Protein 2AHN (pdb70)

Sequence (222 aa):
ATISFKNNCPYMVWPGTLTSDQKPQLSTTGFELASQASFQLDTPVPWNGRFWARTGCSTDASGKFVCATADCASGQVMCNGNGAIPPATLAEFNIPAGGGQDFYDVSLVVDGFNLPMSVTPQGGTGDCKTASCPANVNAVCPSELQKKGSDGSVVACLSACVKFGTPQYCCTPPQNTPETCPPTNYSEIFHNACPDAYSYAYDDKRGTFTCNGGPNYAITFCP

Nearest PDB structures (foldseek):
  2ahn-assembly1_A  TM=1.005E+00  e=1.844E-48  Prunus avium
  3zs3-assembly1_A  TM=9.802E-01  e=5.115E-39  Malus domestica
  1du5-assembly1_B  TM=8.989E-01  e=3.863E-21  Zea mays
  2i0w-assembly1_A  TM=8.913E-01  e=4.326E-21  Solanum lycopersicum
  3g7m-assembly1_A  TM=7.703E-01  e=3.868E-12  Triticum aestivum

B-factor: mean 13.19, std 7.72, range [4.33, 51.91]

CATH classification: 2.60.110.10

InterPro domains:
  IPR001938 Thaumatin family [PF00314] (30-245)
  IPR001938 Thaumatin family [PIRSF002703] (5-245)
  IPR001938 Thaumatin family [PR00347] (25-37)
  IPR001938 Thaumatin family [PR00347] (73-84)
  IPR001938 Thaumatin family [PR00347] (125-141)
  IPR001938 Thaumatin family [PR00347] (235-244)
  IPR001938 Thaumatin family [PS51367] (23-245)
  IPR001938 Thaumatin family [PTHR31048] (15-245)
  IPR001938 Thaumatin family [SM00205] (26-245)
  IPR017949 Thaumatin, conserved site [PS00316] (86-102)
  IPR037176 Osmotin/thaumatin-like superfamily [G3DSA:2.60.110.10] (24-245)
  IPR037176 Osmotin/thaumatin-like superfamily [SSF49870] (24-245)

Structure (mmCIF, N/CA/C/O backbone):
data_2AHN
#
_entry.id   2AHN
#
_cell.length_a   44.288
_cell.length_b   41.150
_cell.length_c   58.946
_cell.angle_alpha   90.00
_cell.angle_beta   107.08
_cell.angle_gamma   90.00
#
_symmetry.space_group_name_H-M   'P 1 21 1'
#
loop_
_entity.id
_entity.type
_entity.pdbx_description
1 polymer 'Thaumatin-like protein'
2 water water
#
loop_
_atom_site.group_PDB
_atom_site.id
_atom_site.type_symbol
_atom_site.label_atom_id
_atom_site.label_alt_id
_atom_site.label_comp_id
_atom_site.label_asym_id
_atom_site.label_entity_id
_atom_site.label_seq_id
_atom_site.pdbx_PDB_ins_code
_atom_site.Cartn_x
_atom_site.Cartn_y
_atom_site.Cartn_z
_atom_site.occupancy
_atom_site.B_iso_or_equiv
_atom_site.auth_seq_id
_atom_site.auth_comp_id
_atom_site.auth_asym_id
_atom_site.auth_atom_id
_atom_site.pdbx_PDB_model_num
ATOM 1 N N . ALA A 1 1 ? -8.243 3.984 17.003 1.00 11.07 1 ALA A N 1
ATOM 2 C CA . ALA A 1 1 ? -7.908 2.740 16.423 1.00 8.68 1 ALA A CA 1
ATOM 3 C C . ALA A 1 1 ? -7.664 1.728 17.544 1.00 8.67 1 ALA A C 1
ATOM 4 O O . ALA A 1 1 ? -7.025 1.959 18.566 1.00 10.47 1 ALA A O 1
ATOM 6 N N . THR A 1 2 ? -8.135 0.535 17.255 1.00 8.48 2 THR A N 1
ATOM 7 C CA . THR A 1 2 ? -7.726 -0.650 17.988 1.00 8.58 2 THR A CA 1
ATOM 8 C C . THR A 1 2 ? -6.430 -1.154 17.338 1.00 9.11 2 THR A C 1
ATOM 9 O O . THR A 1 2 ? -6.391 -1.408 16.125 1.00 10.36 2 THR A O 1
ATOM 13 N N . ILE A 1 3 ? -5.401 -1.287 18.178 1.00 9.51 3 ILE A N 1
ATOM 14 C CA . ILE A 1 3 ? -4.098 -1.786 17.742 1.00 9.60 3 ILE A CA 1
ATOM 15 C C . ILE A 1 3 ? -3.963 -3.191 18.293 1.00 8.47 3 ILE A C 1
ATOM 16 O O . ILE A 1 3 ? -3.945 -3.386 19.503 1.00 11.72 3 ILE A O 1
ATOM 21 N N . SER A 1 4 ? -3.870 -4.153 17.374 1.00 8.98 4 SER A N 1
ATOM 22 C CA . SER A 1 4 ? -3.711 -5.565 17.724 1.00 10.39 4 SER A CA 1
ATOM 23 C C . SER A 1 4 ? -2.271 -5.976 17.516 1.00 11.30 4 SER A C 1
ATOM 24 O O . SER A 1 4 ? -1.776 -5.974 16.396 1.00 20.42 4 SER A O 1
ATOM 27 N N . PHE A 1 5 ? -1.541 -6.378 18.546 1.00 8.09 5 PHE A N 1
ATOM 28 C CA . PHE A 1 5 ? -0.196 -6.859 18.463 1.00 8.16 5 PHE A CA 1
ATOM 29 C C . PHE A 1 5 ? -0.134 -8.374 18.376 1.00 8.30 5 PHE A C 1
ATOM 30 O O . PHE A 1 5 ? -0.808 -9.028 19.147 1.00 10.81 5 PHE A O 1
ATOM 38 N N . LYS A 1 6 ? 0.696 -8.887 17.459 1.00 7.10 6 LYS A N 1
ATOM 39 C CA . LYS A 1 6 ? 0.945 -10.326 17.335 1.00 7.69 6 LYS A CA 1
ATOM 40 C C . LYS A 1 6 ? 2.438 -10.549 17.271 1.00 6.47 6 LYS A C 1
ATOM 41 O O . LYS A 1 6 ? 3.128 -9.978 16.440 1.00 7.00 6 LYS A O 1
ATOM 47 N N . ASN A 1 7 ? 2.947 -11.368 18.191 1.00 7.91 7 ASN A N 1
ATOM 48 C CA . ASN A 1 7 ? 4.378 -11.688 18.161 1.00 8.22 7 ASN A CA 1
ATOM 49 C C . ASN A 1 7 ? 4.560 -12.978 17.383 1.00 7.47 7 ASN A C 1
ATOM 50 O O . ASN A 1 7 ? 4.240 -14.073 17.887 1.00 9.27 7 ASN A O 1
ATOM 55 N N . ASN A 1 8 ? 5.034 -12.893 16.160 1.00 7.81 8 ASN A N 1
ATOM 56 C CA . ASN A 1 8 ? 5.323 -14.082 15.351 1.00 7.97 8 ASN A CA 1
ATOM 57 C C . ASN A 1 8 ? 6.773 -14.512 15.477 1.00 8.17 8 ASN A C 1
ATOM 58 O O . ASN A 1 8 ? 7.186 -15.4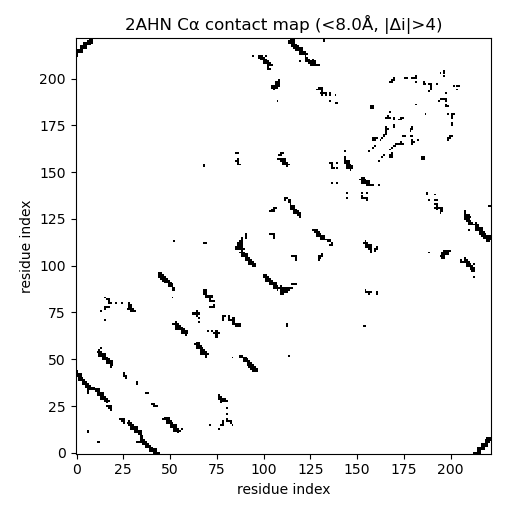69 14.826 1.00 10.33 8 ASN A O 1
ATOM 63 N N . CYS A 1 9 ? 7.574 -13.829 16.300 1.00 7.89 9 CYS A N 1
ATOM 64 C CA . CYS A 1 9 ? 8.951 -14.216 16.527 1.00 7.13 9 CYS A CA 1
ATOM 65 C C . CYS A 1 9 ? 9.019 -15.489 17.400 1.00 7.13 9 CYS A C 1
ATOM 66 O O . CYS A 1 9 ? 8.061 -15.725 18.155 1.00 8.88 9 CYS A O 1
ATOM 69 N N . PRO A 1 10 ? 10.078 -16.252 17.318 1.00 7.94 10 PRO A N 1
ATOM 70 C CA . PRO A 1 10 ? 10.218 -17.430 18.202 1.00 8.39 10 PRO A CA 1
ATOM 71 C C . PRO A 1 10 ? 10.682 -17.067 19.600 1.00 7.97 10 PRO A C 1
ATOM 72 O O . PRO A 1 10 ? 10.799 -17.961 20.446 1.00 9.78 10 PRO A O 1
ATOM 76 N N . TYR A 1 11 ? 10.942 -15.794 19.851 1.00 7.87 11 TYR A N 1
ATOM 77 C CA . TYR A 1 11 ? 11.368 -15.273 21.143 1.00 7.68 11 TYR A CA 1
ATOM 78 C C . TYR A 1 11 ? 10.322 -14.280 21.615 1.00 8.27 11 TYR A C 1
ATOM 79 O O . TYR A 1 11 ? 9.636 -13.607 20.835 1.00 7.75 11 TYR A O 1
ATOM 88 N N . MET A 1 12 ? 10.220 -14.172 22.936 1.00 7.44 12 MET A N 1
ATOM 89 C CA . MET A 1 12 ? 9.433 -13.161 23.617 1.00 7.40 12 MET A CA 1
ATOM 90 C C . MET A 1 12 ? 9.943 -11.768 23.231 1.00 6.63 12 MET A C 1
ATOM 91 O O . MET A 1 12 ? 11.153 -11.575 23.048 1.00 7.33 12 MET A O 1
ATOM 96 N N . VAL A 1 13 ? 9.026 -10.834 23.097 1.00 6.36 13 VAL A N 1
ATOM 97 C CA . VAL A 1 13 ? 9.408 -9.416 22.953 1.00 6.90 13 VAL A CA 1
ATOM 98 C C . VAL A 1 13 ? 8.636 -8.622 23.998 1.00 6.31 13 VAL A C 1
ATOM 99 O O . VAL A 1 13 ? 7.622 -9.097 24.550 1.00 7.59 13 VAL A O 1
ATOM 103 N N . TRP A 1 14 ? 9.062 -7.397 24.241 1.00 6.52 14 TRP A N 1
ATOM 104 C CA . TRP A 1 14 ? 8.408 -6.510 25.209 1.00 6.43 14 TRP A CA 1
ATOM 105 C C . TRP A 1 14 ? 8.073 -5.218 24.500 1.00 5.99 14 TRP A C 1
ATOM 106 O O . TRP A 1 14 ? 8.947 -4.291 24.442 1.00 6.26 14 TRP A O 1
ATOM 117 N N . PRO A 1 15 ? 6.892 -5.089 23.926 1.00 6.04 15 PRO A N 1
ATOM 118 C CA . PRO A 1 15 ? 6.538 -3.815 23.269 1.00 5.94 15 PRO A CA 1
ATOM 119 C C . PRO A 1 15 ? 6.606 -2.623 24.232 1.00 5.51 15 PRO A C 1
ATOM 120 O O . PRO A 1 15 ? 6.334 -2.756 25.444 1.00 6.86 15 PRO A O 1
ATOM 124 N N . GLY A 1 16 ? 6.936 -1.495 23.628 1.00 6.20 16 GLY A N 1
ATOM 125 C CA . GLY A 1 16 ? 6.839 -0.183 24.238 1.00 6.18 16 GLY A CA 1
ATOM 126 C C . GLY A 1 16 ? 5.876 0.665 23.456 1.00 5.89 16 GLY A C 1
ATOM 127 O O . GLY A 1 16 ? 5.688 0.454 22.269 1.00 7.41 16 GLY A O 1
ATOM 128 N N . THR A 1 17 ? 5.254 1.627 24.136 1.00 6.56 17 THR A N 1
ATOM 129 C CA . THR A 1 17 ? 4.375 2.562 23.458 1.00 6.72 17 THR A CA 1
ATOM 130 C C . THR A 1 17 ? 4.674 3.979 23.940 1.00 6.17 17 THR A C 1
ATOM 131 O O . THR A 1 17 ? 5.127 4.164 25.067 1.00 7.46 17 THR A O 1
ATOM 135 N N . LEU A 1 18 ? 4.379 4.930 23.080 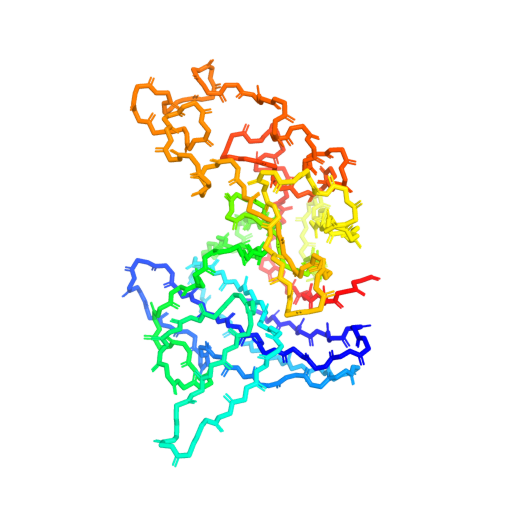1.00 6.88 18 LEU A N 1
ATOM 136 C CA . LEU A 1 18 ? 4.636 6.337 23.340 1.00 7.49 18 LEU A CA 1
ATOM 137 C C . LEU A 1 18 ? 3.678 7.235 22.599 1.00 6.83 18 LEU A C 1
ATOM 138 O O . LEU A 1 18 ? 3.492 7.104 21.395 1.00 8.35 18 LEU A O 1
ATOM 143 N N . THR A 1 19 ? 3.064 8.164 23.314 1.00 7.52 19 THR A N 1
ATOM 144 C CA . THR A 1 19 ? 2.353 9.263 22.738 1.00 7.59 19 THR A CA 1
ATOM 145 C C . THR A 1 19 ? 3.354 10.399 22.600 1.00 8.49 19 THR A C 1
ATOM 146 O O . THR A 1 19 ? 4.045 10.754 23.558 1.00 9.58 19 THR A O 1
ATOM 150 N N . SER A 1 20 ? 3.400 11.031 21.453 1.00 9.26 20 SER A N 1
ATOM 151 C CA . SER A 1 20 ? 4.318 12.125 21.193 1.00 11.28 20 SER A CA 1
ATOM 152 C C . SER A 1 20 ? 3.971 13.402 21.937 1.00 9.83 20 SER A C 1
ATOM 153 O O . SER A 1 20 ? 2.811 13.671 22.233 1.00 9.84 20 SER A O 1
ATOM 156 N N . ASP A 1 21 ? 5.004 14.184 22.222 1.00 10.90 21 ASP A N 1
ATOM 157 C CA . ASP A 1 21 ? 4.895 15.563 22.675 1.00 12.71 21 ASP A CA 1
ATOM 158 C C . ASP A 1 21 ? 4.153 15.720 23.983 1.00 13.22 21 ASP A C 1
ATOM 159 O O . ASP A 1 21 ? 3.483 16.746 24.169 1.00 17.12 21 ASP A O 1
ATOM 164 N N . GLN A 1 22 ? 4.275 14.684 24.823 1.00 12.43 22 GLN A N 1
ATOM 165 C CA . GLN A 1 22 ? 3.738 14.679 26.195 1.00 14.30 22 GLN A CA 1
ATOM 166 C C . GLN A 1 22 ? 2.231 14.941 26.203 1.00 13.92 22 GLN A C 1
ATOM 167 O O . GLN A 1 22 ? 1.668 15.404 27.187 1.00 14.97 22 GLN A O 1
ATOM 173 N N . LYS A 1 23 ? 1.516 14.573 25.128 1.00 11.73 23 LYS A N 1
ATOM 174 C CA . LYS A 1 23 ? 0.058 14.366 25.179 1.00 10.87 23 LYS A CA 1
ATOM 175 C C . LYS A 1 23 ? -0.203 13.065 25.932 1.00 10.74 23 LYS A C 1
ATOM 176 O O . LYS A 1 23 ? 0.725 12.330 26.251 1.00 10.20 23 LYS A O 1
ATOM 182 N N . PRO A 1 24 ? -1.427 12.817 26.322 1.00 11.11 24 PRO A N 1
ATOM 183 C CA . PRO A 1 24 ? -1.663 11.688 27.217 1.00 12.36 24 PRO A CA 1
ATOM 184 C C . PRO A 1 24 ? -1.239 10.360 26.591 1.00 10.36 24 PRO A C 1
ATOM 185 O O . PRO A 1 24 ? -1.497 10.014 25.445 1.00 11.05 24 PRO A O 1
ATOM 189 N N . GLN A 1 25 ? -0.577 9.550 27.387 1.00 11.07 25 GLN A N 1
ATOM 190 C CA . GLN A 1 25 ? -0.113 8.213 27.042 1.00 9.36 25 GLN A CA 1
ATOM 191 C C . GLN A 1 25 ? -1.307 7.262 26.895 1.00 10.91 25 GLN A C 1
ATOM 192 O O . GLN A 1 25 ? -2.400 7.524 27.378 1.00 11.78 25 GLN A O 1
ATOM 198 N N . LEU A 1 26 ? -1.025 6.167 26.219 1.00 10.36 26 LEU A N 1
ATOM 199 C CA . LEU A 1 26 ? -1.954 5.057 26.087 1.00 10.59 26 LEU A CA 1
ATOM 200 C C . LEU A 1 26 ? -2.143 4.372 27.419 1.00 11.31 26 LEU A C 1
ATOM 201 O O . LEU A 1 26 ? -1.414 4.628 28.370 1.00 12.03 26 LEU A O 1
ATOM 206 N N . SER A 1 27 ? -3.130 3.487 27.467 1.00 11.19 27 SER A N 1
ATOM 207 C CA . SER A 1 27 ? -3.419 2.704 28.647 1.00 11.43 27 SER A CA 1
ATOM 208 C C . SER A 1 27 ? -2.254 1.867 29.143 1.00 11.59 27 SER A C 1
ATOM 209 O O . SER A 1 27 ? -2.166 1.568 30.325 1.00 13.58 27 SER A O 1
ATOM 212 N N . THR A 1 28 ? -1.353 1.515 28.254 1.00 11.17 28 THR A N 1
ATOM 213 C CA . THR A 1 28 ? -0.073 0.937 28.666 1.00 10.24 28 THR A CA 1
ATOM 214 C C . THR A 1 28 ? 1.024 1.557 27.871 1.00 8.38 28 THR A C 1
ATOM 215 O O . THR A 1 28 ? 0.832 1.819 26.691 1.00 8.98 28 THR A O 1
ATOM 219 N N . THR A 1 29 ? 2.172 1.779 28.481 1.00 8.43 29 THR A N 1
ATOM 220 C CA . THR A 1 29 ? 3.434 2.184 27.866 1.00 8.15 29 THR A CA 1
ATOM 221 C C . THR A 1 29 ? 4.430 1.050 27.715 1.00 7.85 29 THR A C 1
ATOM 222 O O . THR A 1 29 ? 5.556 1.264 27.280 1.00 7.88 29 THR A O 1
ATOM 226 N N . GLY A 1 30 ? 4.052 -0.187 28.052 1.00 7.48 30 GLY A N 1
ATOM 227 C CA . GLY A 1 30 ? 4.939 -1.291 27.788 1.00 7.47 30 GLY A CA 1
ATOM 228 C C . GLY A 1 30 ? 4.418 -2.570 28.437 1.00 7.30 30 GLY A C 1
ATOM 229 O O . GLY A 1 30 ? 3.845 -2.490 29.517 1.00 9.41 30 GLY A O 1
ATOM 230 N N . PHE A 1 31 ? 4.683 -3.710 27.825 1.00 7.17 31 PHE A N 1
ATOM 231 C CA . PHE A 1 31 ? 4.139 -4.993 28.291 1.00 7.39 31 PHE A CA 1
ATOM 232 C C . PHE A 1 31 ? 4.993 -6.117 27.688 1.00 7.49 31 PHE A C 1
ATOM 233 O O . PHE A 1 31 ? 5.827 -5.936 26.803 1.00 9.04 31 PHE A O 1
ATOM 241 N N . GLU A 1 32 ? 4.790 -7.313 28.250 1.00 8.07 32 GLU A N 1
ATOM 242 C CA . GLU A 1 32 ? 5.378 -8.551 27.801 1.00 8.62 32 GLU A CA 1
ATOM 243 C C . GLU A 1 32 ? 4.501 -9.203 26.737 1.00 8.01 32 GLU A C 1
ATOM 244 O O . GLU A 1 32 ? 3.274 -9.235 26.905 1.00 10.00 32 GLU A O 1
ATOM 250 N N . LEU A 1 33 ? 5.099 -9.770 25.697 1.00 7.64 33 LEU A N 1
ATOM 251 C CA . LEU A 1 33 ? 4.376 -10.462 24.661 1.00 7.49 33 LEU A CA 1
ATOM 252 C C . LEU A 1 33 ? 5.138 -11.713 24.247 1.00 7.13 33 LEU A C 1
ATOM 253 O O . LEU A 1 33 ? 6.122 -11.673 23.485 1.00 7.56 33 LEU A O 1
ATOM 258 N N . ALA A 1 34 ? 4.697 -12.877 24.747 1.00 8.47 34 ALA A N 1
ATOM 259 C CA . ALA A 1 34 ? 5.297 -14.159 24.427 1.00 8.31 34 ALA A CA 1
ATOM 260 C C . ALA A 1 34 ? 5.224 -14.465 22.938 1.00 8.06 34 ALA A C 1
ATOM 261 O O . ALA A 1 34 ? 4.377 -13.946 22.199 1.00 7.72 34 ALA A O 1
ATOM 263 N N . SER A 1 35 ? 6.123 -15.340 22.495 1.00 7.77 35 SER A N 1
ATOM 264 C CA . SER A 1 35 ? 6.049 -15.879 21.155 1.00 8.29 35 SER A CA 1
ATOM 265 C C . SER A 1 35 ? 4.633 -16.448 20.908 1.00 8.82 35 SER A C 1
ATOM 266 O O . SER A 1 35 ? 4.134 -17.244 21.713 1.00 10.66 35 SER A O 1
ATOM 269 N N . GLN A 1 36 ? 4.023 -16.026 19.825 1.00 7.76 36 GLN A N 1
ATOM 270 C CA . GLN A 1 36 ? 2.731 -16.392 19.280 1.00 9.16 36 GLN A CA 1
ATOM 271 C C . GLN A 1 36 ? 1.567 -15.804 20.055 1.00 9.61 36 GLN A C 1
ATOM 272 O O . GLN A 1 36 ? 0.393 -16.066 19.809 1.00 12.74 36 GLN A O 1
ATOM 278 N N . ALA A 1 37 ? 1.837 -14.933 21.032 1.00 8.98 37 ALA A N 1
ATOM 279 C CA . ALA A 1 37 ? 0.796 -14.246 21.809 1.00 8.85 37 ALA A CA 1
ATOM 280 C C . ALA A 1 37 ? 0.329 -12.976 21.105 1.00 8.00 37 ALA A C 1
ATOM 281 O O . ALA A 1 37 ? 1.029 -12.401 20.246 1.00 9.17 37 ALA A O 1
ATOM 283 N N . SER A 1 38 ? -0.876 -12.540 21.475 1.00 9.97 38 SER A N 1
ATOM 284 C CA . SER A 1 38 ? -1.466 -11.330 20.977 1.00 9.81 38 SER A CA 1
ATOM 285 C C . SER A 1 38 ? -1.937 -10.461 22.145 1.00 9.65 38 SER A C 1
ATOM 286 O O . SER A 1 38 ? -2.142 -10.909 23.282 1.00 13.07 38 SER A O 1
ATOM 291 N N . PHE A 1 39 ? -2.100 -9.175 21.874 1.00 9.38 39 PHE A N 1
ATOM 292 C CA . PHE A 1 39 ? -2.586 -8.182 22.840 1.00 9.37 39 PHE A CA 1
ATOM 293 C C . PHE A 1 39 ? -3.234 -7.049 22.064 1.00 9.29 39 PHE A C 1
ATOM 294 O O . PHE A 1 39 ? -2.743 -6.728 20.949 1.00 11.84 39 PHE A O 1
ATOM 302 N N . GLN A 1 40 ? -4.264 -6.428 22.616 1.00 10.26 40 GLN A N 1
ATOM 303 C CA . GLN A 1 40 ? -4.935 -5.318 21.954 1.00 10.54 40 GLN A CA 1
ATOM 304 C C . GLN A 1 40 ? -5.051 -4.129 22.900 1.00 9.61 40 GLN A C 1
ATOM 305 O O . GLN A 1 40 ? -5.244 -4.354 24.081 1.00 11.04 40 GLN A O 1
ATOM 311 N N . LEU A 1 41 ? -4.975 -2.931 22.313 1.00 10.06 41 LEU A N 1
ATOM 312 C CA . LEU A 1 41 ? -5.263 -1.714 23.059 1.00 11.53 41 LEU A CA 1
ATOM 313 C C . LEU A 1 41 ? -5.999 -0.779 22.101 1.00 10.39 41 LEU A C 1
ATOM 314 O O . LEU A 1 41 ? -5.959 -0.958 20.897 1.00 12.05 41 LEU A O 1
ATOM 319 N N . ASP A 1 42 ? -6.616 0.223 22.653 1.00 10.44 42 ASP A N 1
ATOM 320 C CA . ASP A 1 42 ? -7.292 1.264 21.873 1.00 10.53 42 ASP A CA 1
ATOM 321 C C . ASP A 1 42 ? -6.535 2.569 22.099 1.00 12.43 42 ASP A C 1
ATOM 322 O O . ASP A 1 42 ? -6.097 2.951 23.165 1.00 16.22 42 ASP A O 1
ATOM 327 N N . THR A 1 43 ? -6.440 3.318 21.024 1.00 11.08 43 THR A N 1
ATOM 328 C CA . THR A 1 43 ? -5.804 4.644 21.047 1.00 10.68 43 THR A CA 1
ATOM 329 C C . THR A 1 43 ? -6.886 5.679 21.216 1.00 11.93 43 THR A C 1
ATOM 330 O O . THR A 1 43 ? -8.023 5.436 20.802 1.00 12.62 43 THR A O 1
ATOM 337 N N . PRO A 1 44 ? -6.628 6.887 21.740 1.00 10.50 44 PRO A N 1
ATOM 338 C CA . PRO A 1 4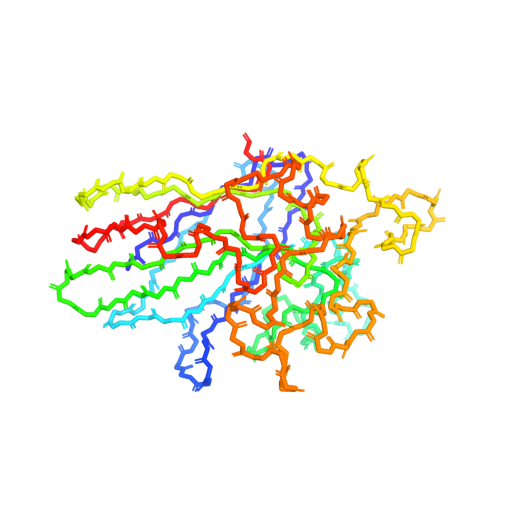4 ? -7.595 7.997 21.619 1.00 12.37 44 PRO A CA 1
ATOM 339 C C . PRO A 1 44 ? -7.658 8.364 20.134 1.00 11.64 44 PRO A C 1
ATOM 340 O O . PRO A 1 44 ? -6.873 7.905 19.297 1.00 10.54 44 PRO A O 1
ATOM 344 N N . VAL A 1 45 ? -8.593 9.225 19.806 1.00 11.58 45 VAL A N 1
ATOM 345 C CA . VAL A 1 45 ? -8.755 9.805 18.470 1.00 11.95 45 VAL A CA 1
ATOM 346 C C . VAL A 1 45 ? -8.948 11.287 18.680 1.00 11.24 45 VAL A C 1
ATOM 347 O O . VAL A 1 45 ? -9.978 11.626 19.334 1.00 14.99 45 VAL A O 1
ATOM 351 N N . PRO A 1 46 ? -8.048 12.156 18.221 1.00 10.54 46 PRO A N 1
ATOM 352 C CA . PRO A 1 46 ? -6.863 11.844 17.462 1.00 10.25 46 PRO A CA 1
ATOM 353 C C . PRO A 1 46 ? -5.777 11.245 18.329 1.00 9.45 46 PRO A C 1
ATOM 354 O O . PRO A 1 46 ? -5.842 11.238 19.564 1.00 10.07 46 PRO A O 1
ATOM 358 N N . TRP A 1 47 ? -4.768 10.703 17.647 1.00 9.21 47 TRP A N 1
ATOM 359 C CA . TRP A 1 47 ? -3.574 10.222 18.314 1.00 9.08 47 TRP A CA 1
ATOM 360 C C . TRP A 1 47 ? -2.343 10.299 17.394 1.00 8.16 47 TRP A C 1
ATOM 361 O O . TRP A 1 47 ? -2.422 10.008 16.211 1.00 10.07 47 TRP A O 1
ATOM 372 N N . ASN A 1 48 ? -1.215 10.667 18.021 1.00 7.82 48 ASN A N 1
ATOM 373 C CA . ASN A 1 48 ? 0.086 10.652 17.345 1.00 7.57 48 ASN A CA 1
ATOM 374 C C . ASN A 1 48 ? 1.112 9.999 18.273 1.00 7.07 48 ASN A C 1
ATOM 375 O O . ASN A 1 48 ? 1.294 10.478 19.399 1.00 8.90 48 ASN A O 1
ATOM 380 N N . GLY A 1 49 ? 1.704 8.908 17.806 1.00 7.53 49 GLY A N 1
ATOM 381 C CA . 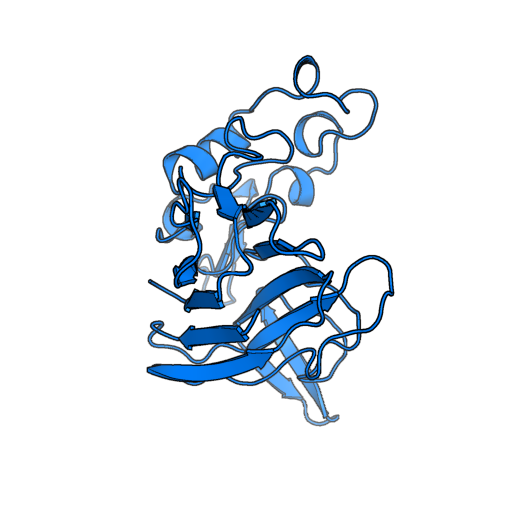GLY A 1 49 ? 2.691 8.253 18.627 1.00 7.31 49 GLY A CA 1
ATOM 382 C C . GLY A 1 49 ? 3.333 7.081 17.915 1.00 6.35 49 GLY A C 1
ATOM 383 O O . GLY A 1 49 ? 3.279 7.000 16.696 1.00 8.05 49 GLY A O 1
ATOM 384 N N . ARG A 1 50 ? 3.914 6.195 18.705 1.00 6.72 50 ARG A N 1
ATOM 385 C CA . ARG A 1 50 ? 4.711 5.116 18.097 1.00 7.84 50 ARG A CA 1
ATOM 386 C C . ARG A 1 50 ? 4.812 3.940 19.055 1.00 6.86 50 ARG A C 1
ATOM 387 O O . ARG A 1 50 ? 4.515 4.025 20.237 1.00 8.08 50 ARG A O 1
ATOM 395 N N . PHE A 1 51 ? 5.281 2.835 18.462 1.00 6.71 51 PHE A N 1
ATOM 396 C CA . PHE A 1 51 ? 5.499 1.581 19.141 1.00 6.55 51 PHE A CA 1
ATOM 397 C C . PHE A 1 51 ? 6.859 0.996 18.698 1.00 6.66 51 PHE A C 1
ATOM 398 O O . PHE A 1 51 ? 7.366 1.305 17.620 1.00 7.05 51 PHE A O 1
ATOM 406 N N . TRP A 1 52 ? 7.414 0.156 19.555 1.00 6.48 52 TRP A N 1
ATOM 407 C CA . TRP A 1 52 ? 8.626 -0.597 19.296 1.00 6.30 52 TRP A CA 1
ATOM 408 C C . TRP A 1 52 ? 8.546 -1.886 20.127 1.00 5.43 52 TRP A C 1
ATOM 409 O O . TRP A 1 52 ? 7.587 -2.076 20.877 1.00 6.41 52 TRP A O 1
ATOM 420 N N . ALA A 1 53 ? 9.556 -2.744 19.997 1.00 5.70 53 ALA A N 1
ATOM 421 C CA . ALA A 1 53 ? 9.572 -3.934 20.844 1.00 5.94 53 ALA A CA 1
ATOM 422 C C . ALA A 1 53 ? 11.003 -4.216 21.258 1.00 5.90 53 ALA A C 1
ATOM 423 O O . ALA A 1 53 ? 11.935 -4.169 20.433 1.00 7.32 53 ALA A O 1
ATOM 425 N N . ARG A 1 54 ? 11.179 -4.504 22.545 1.00 6.05 54 ARG A N 1
ATOM 426 C CA . ARG A 1 54 ? 12.437 -4.810 23.161 1.00 5.78 54 ARG A CA 1
ATOM 427 C C . ARG A 1 54 ? 12.687 -6.316 23.155 1.00 6.24 54 ARG A C 1
ATOM 428 O O . ARG A 1 54 ? 11.773 -7.119 23.181 1.00 6.85 54 ARG A O 1
ATOM 436 N N . THR A 1 55 ? 13.985 -6.642 23.136 1.00 6.74 55 THR A N 1
ATOM 437 C CA . THR A 1 55 ? 14.438 -8.030 23.237 1.00 7.27 55 THR A CA 1
ATOM 438 C C . THR A 1 55 ? 15.541 -8.148 24.300 1.00 6.76 55 THR A C 1
ATOM 439 O O . THR A 1 55 ? 16.204 -7.162 24.640 1.00 8.03 55 THR A O 1
ATOM 443 N N . GLY A 1 56 ? 15.784 -9.378 24.768 1.00 7.47 56 GLY A N 1
ATOM 444 C CA . GLY A 1 56 ? 16.852 -9.574 25.719 1.00 8.12 56 GLY A CA 1
ATOM 445 C C . GLY A 1 56 ? 16.627 -8.887 27.065 1.00 7.73 56 GLY A C 1
ATOM 446 O O . GLY A 1 56 ? 17.513 -8.175 27.548 1.00 9.22 56 GLY A O 1
ATOM 447 N N . CYS A 1 57 ? 15.446 -9.076 27.668 1.00 8.43 57 CYS A N 1
ATOM 448 C CA . CYS A 1 57 ? 15.046 -8.348 28.847 1.00 7.87 57 CYS A CA 1
ATOM 449 C C . CYS A 1 57 ? 15.119 -9.201 30.108 1.00 8.43 57 CYS A C 1
ATOM 450 O O . CYS A 1 57 ? 14.791 -10.394 30.093 1.00 8.88 57 CYS A O 1
ATOM 453 N N . SER A 1 58 ? 15.446 -8.565 31.218 1.00 8.69 58 SER A N 1
ATOM 454 C CA . SER A 1 58 ? 15.437 -9.181 32.555 1.00 9.27 58 SER A CA 1
ATOM 455 C C . SER A 1 58 ? 15.289 -8.086 33.596 1.00 9.46 58 SER A C 1
ATOM 456 O O . SER A 1 58 ? 15.485 -6.916 33.336 1.00 10.71 58 SER A O 1
ATOM 459 N N . THR A 1 59 ? 14.990 -8.526 34.787 1.00 9.68 59 THR A N 1
ATOM 460 C CA . THR A 1 59 ? 14.914 -7.634 35.937 1.00 9.19 59 THR A CA 1
ATOM 461 C C . THR A 1 59 ? 16.068 -7.981 36.885 1.00 9.70 59 THR A C 1
ATOM 462 O O . THR A 1 59 ? 16.182 -9.151 37.257 1.00 13.03 59 THR A O 1
ATOM 466 N N . ASP A 1 60 ? 16.848 -6.993 37.288 1.00 10.48 60 ASP A N 1
ATOM 467 C CA . ASP A 1 60 ? 17.992 -7.200 38.197 1.00 12.39 60 ASP A CA 1
ATOM 468 C C . ASP A 1 60 ? 17.488 -7.377 39.616 1.00 14.41 60 ASP A C 1
ATOM 469 O O . ASP A 1 60 ? 16.291 -7.225 39.898 1.00 16.22 60 ASP A O 1
ATOM 474 N N . ALA A 1 61 ? 18.410 -7.668 40.520 1.00 17.09 61 ALA A N 1
ATOM 475 C CA . ALA A 1 61 ? 18.068 -7.922 41.913 1.00 19.31 61 ALA A CA 1
ATOM 476 C C . ALA A 1 61 ? 17.462 -6.701 42.621 1.00 20.03 61 ALA A C 1
ATOM 477 O O . ALA A 1 61 ? 16.878 -6.848 43.718 1.00 28.56 61 ALA A O 1
ATOM 479 N N . SER A 1 62 ? 17.566 -5.494 42.055 1.00 17.56 62 SER A N 1
ATOM 480 C CA . SER A 1 62 ? 17.068 -4.237 42.570 1.00 19.35 62 SER A CA 1
ATOM 481 C C . SER A 1 62 ? 15.691 -3.874 42.015 1.00 17.98 62 SER A C 1
ATOM 482 O O . SER A 1 62 ? 15.079 -2.840 42.304 1.00 22.32 62 SER A O 1
ATOM 485 N N . GLY A 1 63 ? 15.229 -4.706 41.115 1.00 15.32 63 GLY A N 1
ATOM 486 C CA . GLY A 1 63 ? 13.967 -4.445 40.470 1.00 14.59 63 GLY A CA 1
ATOM 487 C C . GLY A 1 63 ? 14.036 -3.639 39.202 1.00 12.59 63 GLY A C 1
ATOM 488 O O . GLY A 1 63 ? 13.027 -3.249 38.630 1.00 14.49 63 GLY A O 1
ATOM 489 N N . LYS A 1 64 ? 15.230 -3.430 38.704 1.00 11.22 64 LYS A N 1
ATOM 490 C CA . LYS A 1 64 ? 15.373 -2.647 37.482 1.00 9.88 64 LYS A CA 1
ATOM 491 C C . LYS A 1 64 ? 15.255 -3.524 36.222 1.00 8.35 64 LYS A C 1
ATOM 492 O O . LYS A 1 64 ? 16.052 -4.451 36.060 1.00 10.18 64 LYS A O 1
ATOM 498 N N . PHE A 1 65 ? 14.331 -3.201 35.336 1.00 7.59 65 PHE A N 1
ATOM 499 C CA . PHE A 1 65 ? 14.113 -3.898 34.099 1.00 7.67 65 PHE A CA 1
ATOM 500 C C . PHE A 1 65 ? 14.995 -3.310 33.018 1.00 7.58 65 PHE A C 1
ATOM 501 O O . PHE A 1 65 ? 14.930 -2.100 32.753 1.00 8.66 65 PHE A O 1
ATOM 509 N N . VAL A 1 66 ? 15.789 -4.150 32.399 1.00 7.50 66 VAL A N 1
ATOM 510 C CA . VAL A 1 66 ? 16.782 -3.761 31.399 1.00 8.07 66 VAL A CA 1
ATOM 511 C C . VAL A 1 66 ? 16.783 -4.774 30.241 1.00 7.58 66 VAL A C 1
ATOM 512 O O . VAL A 1 66 ? 16.784 -5.958 30.414 1.00 10.00 66 VAL A O 1
ATOM 516 N N . CYS A 1 67 ? 16.851 -4.206 29.035 1.00 8.21 67 CYS A N 1
ATOM 517 C CA . CYS A 1 67 ? 16.823 -4.985 27.824 1.00 7.89 67 CYS A CA 1
ATOM 518 C C . CYS A 1 67 ? 18.032 -4.738 26.924 1.00 7.91 67 CYS A C 1
ATOM 519 O O . CYS A 1 67 ? 18.565 -3.635 26.874 1.00 9.96 67 CYS A O 1
ATOM 522 N N . ALA A 1 68 ? 18.411 -5.766 26.151 1.00 7.94 68 ALA A N 1
ATOM 523 C CA . ALA A 1 68 ? 19.490 -5.668 25.183 1.00 8.42 68 ALA A CA 1
ATOM 524 C C . ALA A 1 68 ? 19.176 -4.717 24.050 1.00 8.16 68 ALA A C 1
ATOM 525 O O . ALA A 1 68 ? 20.083 -4.004 23.604 1.00 11.66 68 ALA A O 1
ATOM 527 N N . THR A 1 69 ? 17.952 -4.734 23.546 1.00 6.22 69 THR A N 1
ATOM 528 C CA . THR A 1 69 ? 17.625 -3.872 22.428 1.00 6.34 69 THR A CA 1
ATOM 529 C C . THR A 1 69 ? 16.358 -3.070 22.707 1.00 6.52 69 THR A C 1
ATOM 530 O O . THR A 1 69 ? 15.423 -3.549 23.354 1.00 7.00 69 THR A O 1
ATOM 534 N N . ALA A 1 70 ? 16.374 -1.843 22.175 1.00 7.12 70 ALA A N 1
ATOM 535 C CA . ALA A 1 70 ? 15.293 -0.868 22.240 1.00 6.09 70 ALA A CA 1
ATOM 536 C C . ALA A 1 70 ? 14.874 -0.523 23.668 1.00 7.01 70 ALA A C 1
ATOM 537 O O . ALA A 1 70 ? 13.725 -0.103 23.903 1.00 7.45 70 ALA A O 1
ATOM 539 N N . ASP A 1 71 ? 15.821 -0.674 24.604 1.00 6.73 71 ASP A N 1
ATOM 540 C CA . ASP A 1 71 ? 15.512 -0.363 25.993 1.00 6.79 71 ASP A CA 1
ATOM 541 C C . ASP A 1 71 ? 14.992 1.075 26.124 1.00 6.75 71 ASP A C 1
ATOM 542 O O . ASP A 1 71 ? 15.533 1.992 25.496 1.00 7.60 71 ASP A O 1
ATOM 547 N N . CYS A 1 72 ? 13.980 1.291 26.945 1.00 6.52 72 CYS A N 1
ATOM 548 C CA . CYS A 1 72 ? 13.443 2.638 27.112 1.00 6.89 72 CYS A CA 1
ATOM 549 C C . CYS A 1 72 ? 13.913 3.268 28.432 1.00 9.17 72 CYS A C 1
ATOM 550 O O . CYS A 1 72 ? 13.617 4.426 28.685 1.00 10.62 72 CYS A O 1
ATOM 553 N N . ALA A 1 73 ? 14.675 2.586 29.268 1.00 8.96 73 ALA A N 1
ATOM 554 C CA . ALA A 1 73 ? 15.419 3.187 30.358 1.00 8.00 73 ALA A CA 1
ATOM 555 C C . ALA A 1 73 ? 14.469 3.825 31.366 1.00 7.74 73 ALA A C 1
ATOM 556 O O . ALA A 1 73 ? 14.820 4.782 32.069 1.00 8.38 73 ALA A O 1
ATOM 558 N N . SER A 1 74 ? 13.268 3.241 31.520 1.00 8.01 74 SER A N 1
ATOM 559 C CA . SER A 1 74 ? 12.389 3.638 32.612 1.00 8.10 74 SER A CA 1
ATOM 560 C C . SER A 1 74 ? 12.699 2.856 33.897 1.00 8.71 74 SER A C 1
ATOM 561 O O . SER A 1 74 ? 12.213 3.200 34.980 1.00 9.84 74 SER A O 1
ATOM 564 N N . GLY A 1 75 ? 13.442 1.747 33.760 1.00 8.24 75 GLY A N 1
ATOM 565 C CA . GLY A 1 75 ? 13.697 0.793 34.803 1.00 8.56 75 GLY A CA 1
ATOM 566 C C . GLY A 1 75 ? 12.503 -0.112 35.055 1.00 7.58 75 GLY A C 1
ATOM 567 O O . GLY A 1 75 ? 12.581 -0.967 35.959 1.00 8.34 75 GLY A O 1
ATOM 568 N N . GLN A 1 76 ? 11.417 -0.001 34.325 1.00 8.00 76 GLN A N 1
ATOM 569 C CA . GLN A 1 76 ? 10.228 -0.818 34.467 1.00 8.32 76 GLN A CA 1
ATOM 570 C C . GLN A 1 76 ? 9.828 -1.393 33.127 1.00 7.89 76 GLN A C 1
ATOM 571 O O . GLN A 1 76 ? 10.347 -0.983 32.062 1.00 7.92 76 GLN A O 1
ATOM 577 N N . VAL A 1 77 ? 8.904 -2.366 33.157 1.00 8.32 77 VAL A N 1
ATOM 578 C CA . VAL A 1 77 ? 8.349 -2.864 31.879 1.00 8.26 77 VAL A CA 1
ATOM 579 C C . VAL A 1 77 ? 7.627 -1.734 31.152 1.00 7.97 77 VAL A C 1
ATOM 580 O O . VAL A 1 77 ? 7.788 -1.558 29.945 1.00 8.13 77 VAL A O 1
ATOM 584 N N . MET A 1 78 ? 6.819 -0.953 31.885 1.00 8.46 78 MET A N 1
ATOM 585 C CA . MET A 1 78 ? 6.224 0.238 31.265 1.00 9.06 78 MET A CA 1
ATOM 586 C C . MET A 1 78 ? 7.254 1.338 31.003 1.00 8.92 78 MET A C 1
ATOM 587 O O . MET A 1 78 ? 8.075 1.616 31.894 1.00 8.76 78 MET A O 1
ATOM 592 N N . CYS A 1 79 ? 7.230 1.923 29.813 1.00 7.75 79 CYS A N 1
ATOM 593 C CA . CYS A 1 79 ? 8.248 2.917 29.447 1.00 7.64 79 CYS A CA 1
ATOM 594 C C . CYS A 1 79 ? 8.011 4.302 29.956 1.00 8.62 79 CYS A C 1
ATOM 595 O O . CYS A 1 79 ? 8.872 5.182 29.968 1.00 9.42 79 CYS A O 1
ATOM 598 N N . ASN A 1 80 ? 6.871 4.633 30.408 1.00 9.27 80 ASN A N 1
ATOM 599 C CA . ASN A 1 80 ? 6.471 5.753 31.227 1.00 9.86 80 ASN A CA 1
ATOM 600 C C . ASN A 1 80 ? 6.753 7.080 30.523 1.00 10.44 80 ASN A C 1
ATOM 601 O O . ASN A 1 80 ? 7.095 8.044 31.192 1.00 11.75 80 ASN A O 1
ATOM 606 N N . GLY A 1 81 ? 6.564 7.164 29.210 1.00 9.90 81 GLY A N 1
ATOM 607 C CA . GLY A 1 81 ? 6.854 8.389 28.492 1.00 9.89 81 GLY A CA 1
ATOM 608 C C . GLY A 1 81 ? 8.247 8.524 27.972 1.00 9.37 81 GLY A C 1
ATOM 609 O O . GLY A 1 81 ? 8.542 9.483 27.240 1.00 11.24 81 GLY A O 1
ATOM 610 N N . ASN A 1 82 ? 9.120 7.579 28.289 1.00 8.48 82 ASN A N 1
ATOM 611 C CA . ASN A 1 82 ? 10.405 7.508 27.610 1.00 9.48 82 ASN A CA 1
ATOM 612 C C . ASN A 1 82 ? 10.253 6.810 26.263 1.00 9.40 82 ASN A C 1
ATOM 613 O O . ASN A 1 82 ? 9.435 5.913 26.060 1.00 10.17 82 ASN A O 1
ATOM 618 N N . GLY A 1 83 ? 11.054 7.238 25.303 1.00 9.40 83 GLY A N 1
ATOM 619 C CA . GLY A 1 83 ? 11.231 6.595 24.023 1.00 9.71 83 GLY A CA 1
ATOM 620 C C . GLY A 1 83 ? 12.268 5.462 24.126 1.00 8.63 83 GLY A C 1
ATOM 621 O O . GLY A 1 83 ? 12.914 5.223 25.130 1.00 9.05 83 GLY A O 1
ATOM 622 N N . ALA A 1 84 ? 12.385 4.715 23.025 1.00 8.08 84 ALA A N 1
ATOM 623 C CA . ALA A 1 84 ? 13.384 3.673 22.930 1.00 7.70 84 ALA A CA 1
ATOM 624 C C . ALA A 1 84 ? 14.757 4.287 22.685 1.00 7.41 84 ALA A C 1
ATOM 625 O O . ALA A 1 84 ? 14.885 5.177 21.835 1.00 9.25 84 ALA A O 1
ATOM 627 N N . ILE A 1 85 ? 15.774 3.814 23.368 1.00 7.30 85 ILE A N 1
ATOM 628 C CA . ILE A 1 85 ? 17.144 4.191 23.052 1.00 8.14 85 ILE A CA 1
ATOM 629 C C . ILE A 1 85 ? 17.545 3.459 21.785 1.00 7.64 85 ILE A C 1
ATOM 630 O O . ILE A 1 85 ? 17.475 2.225 21.742 1.00 8.17 85 ILE A O 1
ATOM 635 N N . PRO A 1 86 ? 17.892 4.192 20.736 1.00 7.73 86 PRO A N 1
ATOM 636 C CA . PRO A 1 86 ? 18.286 3.515 19.488 1.00 8.51 86 PRO A CA 1
ATOM 637 C C . PRO A 1 86 ? 19.491 2.613 19.649 1.00 7.95 86 PRO A C 1
ATOM 638 O O . PRO A 1 86 ? 20.310 2.879 20.555 1.00 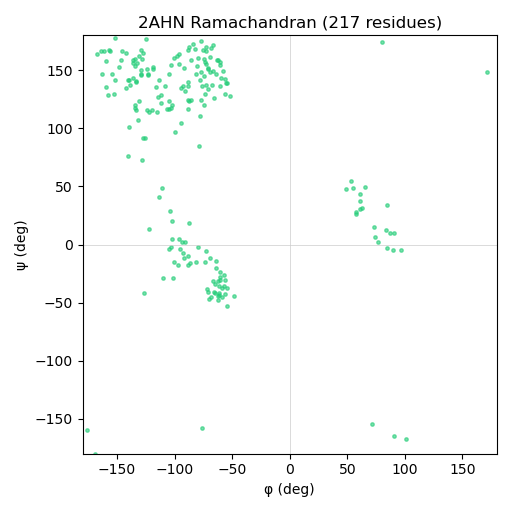10.09 86 PRO A O 1
ATOM 642 N N . PRO A 1 87 ? 19.652 1.585 18.815 1.00 7.80 87 PRO A N 1
ATOM 643 C CA . PRO A 1 87 ? 18.808 1.275 17.669 1.00 7.40 87 PRO A CA 1
ATOM 644 C C . PRO A 1 87 ? 17.482 0.596 17.986 1.00 7.18 87 PRO A C 1
ATOM 645 O O . PRO A 1 87 ? 17.377 -0.276 18.859 1.00 8.08 87 PRO A O 1
ATOM 649 N N . ALA A 1 88 ? 16.427 0.983 17.257 1.00 6.91 88 ALA A N 1
ATOM 650 C CA . ALA A 1 88 ? 15.112 0.428 17.467 1.00 6.20 88 ALA A CA 1
ATOM 651 C C . ALA A 1 88 ? 14.300 0.627 16.206 1.00 6.23 88 ALA A C 1
ATOM 652 O O . ALA A 1 88 ? 14.167 1.746 15.704 1.00 6.75 88 ALA A O 1
ATOM 654 N N . THR A 1 89 ? 13.693 -0.444 15.699 1.00 5.86 89 THR A N 1
ATOM 655 C CA . THR A 1 89 ? 12.675 -0.359 14.663 1.00 6.08 89 THR A CA 1
ATOM 656 C C . THR A 1 89 ? 11.410 0.315 15.219 1.00 5.91 89 THR A C 1
ATOM 657 O O . THR A 1 89 ? 11.024 -0.021 16.327 1.00 6.43 89 THR A O 1
ATOM 661 N N . LEU A 1 90 ? 10.797 1.215 14.461 1.00 6.14 90 LEU A N 1
ATOM 662 C CA . LEU A 1 90 ? 9.645 1.903 14.988 1.00 5.83 90 LEU A CA 1
ATOM 663 C C . LEU A 1 90 ? 8.407 1.716 14.094 1.00 6.36 90 LEU A C 1
ATOM 664 O O . LEU A 1 90 ? 8.508 1.669 12.864 1.00 7.20 90 LEU A O 1
ATOM 669 N N . ALA A 1 91 ? 7.244 1.651 14.721 1.00 6.12 91 ALA A N 1
ATOM 670 C CA . ALA A 1 91 ? 5.939 1.733 14.044 1.00 6.49 91 ALA A CA 1
ATOM 671 C C . ALA A 1 91 ? 5.303 3.050 14.463 1.00 6.08 91 ALA A C 1
ATOM 672 O O . ALA A 1 91 ? 5.131 3.252 15.672 1.00 9.27 91 ALA A O 1
ATOM 674 N N . GLU A 1 92 ? 4.974 3.923 13.513 1.00 6.72 92 GLU A N 1
ATOM 675 C CA . GLU A 1 92 ? 4.544 5.302 13.830 1.00 6.99 92 GLU A CA 1
ATOM 676 C C . GLU A 1 92 ? 3.175 5.584 13.237 1.00 6.15 92 GLU A C 1
ATOM 677 O O . GLU A 1 92 ? 2.869 5.070 12.165 1.00 7.23 92 GLU A O 1
ATOM 683 N N . PHE A 1 93 ? 2.397 6.414 13.955 1.00 7.39 93 PHE A N 1
ATOM 684 C CA . PHE A 1 93 ? 1.014 6.702 13.578 1.00 6.82 93 PHE A CA 1
ATOM 685 C C . PHE A 1 93 ? 0.670 8.166 13.793 1.00 6.95 93 PHE A C 1
ATOM 686 O O . PHE A 1 93 ? 1.017 8.749 14.815 1.00 8.12 93 PHE A O 1
ATOM 694 N N . ASN A 1 94 ? -0.098 8.690 12.856 1.00 8.00 94 ASN A N 1
ATOM 695 C CA . ASN A 1 94 ? -0.745 9.960 13.010 1.00 8.82 94 ASN A CA 1
ATOM 696 C C . ASN A 1 94 ? -2.198 9.745 12.609 1.00 9.01 94 ASN A C 1
ATOM 697 O O . ASN A 1 94 ? -2.464 9.583 11.402 1.00 11.24 94 ASN A O 1
ATOM 706 N N . ILE A 1 95 ? -3.094 9.731 13.571 1.00 8.78 95 ILE A N 1
ATOM 707 C CA . ILE A 1 95 ? -4.494 9.420 13.360 1.00 9.60 95 ILE A CA 1
ATOM 708 C C . ILE A 1 95 ? -5.304 10.677 13.682 1.00 9.49 95 ILE A C 1
ATOM 709 O O . ILE A 1 95 ? -5.346 11.146 14.828 1.00 10.93 95 ILE A O 1
ATOM 714 N N . PRO A 1 96 ? -5.954 11.260 12.688 1.00 9.89 96 PRO A N 1
ATOM 715 C CA . PRO A 1 96 ? -6.771 12.464 12.923 1.00 10.12 96 PRO A CA 1
ATOM 716 C C . PRO A 1 96 ? -8.149 12.050 13.451 1.00 11.50 96 PRO A C 1
ATOM 717 O O . PRO A 1 96 ? -8.577 10.896 13.388 1.00 12.53 96 PRO A O 1
ATOM 721 N N . ALA A 1 97 ? -8.883 13.036 13.932 1.00 13.77 97 ALA A N 1
ATOM 722 C CA . ALA A 1 97 ? -10.278 12.942 14.203 1.00 14.59 97 ALA A CA 1
ATOM 723 C C . ALA A 1 97 ? -11.105 12.867 12.938 1.00 13.43 97 ALA A C 1
ATOM 724 O O . ALA A 1 97 ? -10.723 13.389 11.909 1.00 18.08 97 ALA A O 1
ATOM 726 N N . GLY A 1 98 ? -12.286 12.231 12.989 1.00 14.25 98 GLY A N 1
ATOM 727 C CA . GLY A 1 98 ? -13.287 12.435 11.979 1.00 14.71 98 GLY A CA 1
ATOM 728 C C . GLY A 1 98 ? -13.228 11.566 10.749 1.00 14.47 98 GLY A C 1
ATOM 729 O O . GLY A 1 98 ? -13.951 11.782 9.766 1.00 15.62 98 GLY A O 1
ATOM 730 N N . GLY A 1 99 ? -12.404 10.533 10.739 1.00 14.96 99 GLY A N 1
ATOM 731 C CA . GLY A 1 99 ? -12.400 9.568 9.667 1.00 15.18 99 GLY A CA 1
ATOM 732 C C . GLY A 1 99 ? -11.571 9.998 8.469 1.00 15.20 99 GLY A C 1
ATOM 733 O O . GLY A 1 99 ? -11.638 9.377 7.402 1.00 17.20 99 GLY A O 1
ATOM 734 N N . GLY A 1 100 ? -10.770 11.035 8.632 1.00 17.25 100 GLY A N 1
ATOM 735 C CA . GLY A 1 100 ? -9.878 11.445 7.535 1.00 17.84 100 GLY A CA 1
ATOM 736 C C . GLY A 1 100 ? -8.678 10.537 7.409 1.00 14.76 100 GLY A C 1
ATOM 737 O O . GLY A 1 100 ? -8.645 9.385 7.818 1.00 13.20 100 GLY A O 1
ATOM 738 N N . GLN A 1 101 ? -7.621 11.053 6.786 1.00 12.88 101 GLN A N 1
ATOM 739 C CA . GLN A 1 101 ? -6.459 10.336 6.397 1.00 12.09 101 GLN A CA 1
ATOM 740 C C . GLN A 1 101 ? -5.491 10.068 7.538 1.00 11.01 101 GLN A C 1
ATOM 741 O O . GLN A 1 101 ? -4.827 10.971 8.023 1.00 12.54 101 GLN A O 1
ATOM 747 N N . ASP A 1 102 ? -5.393 8.779 7.910 1.00 9.71 102 ASP A N 1
ATOM 748 C CA . ASP A 1 102 ? -4.320 8.308 8.766 1.00 9.04 102 ASP A CA 1
ATOM 749 C C . ASP A 1 102 ? -3.015 8.225 7.987 1.00 8.54 102 ASP A C 1
ATOM 750 O O . ASP A 1 102 ? -3.043 7.818 6.831 1.00 10.02 102 ASP A O 1
ATOM 755 N N . PHE A 1 103 ? -1.906 8.521 8.653 1.00 8.63 103 PHE A N 1
ATOM 756 C CA . PHE A 1 103 ? -0.565 8.242 8.162 1.00 8.22 103 PHE A CA 1
ATOM 757 C C . PHE A 1 103 ? 0.065 7.248 9.128 1.00 8.88 103 PHE A C 1
ATOM 758 O O . PHE A 1 103 ? -0.044 7.378 10.368 1.00 9.59 103 PHE A O 1
ATOM 766 N N . TYR A 1 104 ? 0.729 6.230 8.600 1.00 7.68 104 TYR A N 1
ATOM 767 C CA . TYR A 1 104 ? 1.427 5.269 9.433 1.00 7.80 104 TYR A CA 1
ATOM 768 C C . TYR A 1 104 ? 2.668 4.839 8.650 1.00 6.90 104 TYR A C 1
ATOM 769 O O . TYR A 1 104 ? 2.814 5.085 7.467 1.00 7.76 104 TYR A O 1
ATOM 778 N N . ASP A 1 105 ? 3.572 4.180 9.368 1.00 7.21 105 ASP A N 1
ATOM 779 C CA . ASP A 1 105 ? 4.787 3.672 8.753 1.00 6.99 105 ASP A CA 1
ATOM 780 C C . ASP A 1 105 ? 5.510 2.705 9.687 1.00 5.80 105 ASP A C 1
ATOM 781 O O . ASP A 1 105 ? 5.288 2.696 10.899 1.00 7.05 105 ASP A O 1
ATOM 786 N N . VAL A 1 106 ? 6.419 1.959 9.088 1.00 6.40 106 VAL A N 1
ATOM 787 C CA . VAL A 1 106 ? 7.500 1.334 9.833 1.00 5.87 106 VAL A CA 1
ATOM 788 C C . VAL A 1 106 ? 8.740 2.109 9.435 1.00 5.89 106 VAL A C 1
ATOM 789 O O . VAL A 1 106 ? 8.918 2.421 8.250 1.00 7.49 106 VAL A O 1
ATOM 793 N N . SER A 1 107 ? 9.595 2.440 10.402 1.00 7.10 107 SER A N 1
ATOM 794 C CA . SER A 1 107 ? 10.720 3.312 10.141 1.00 6.81 107 SER A CA 1
ATOM 795 C C . SER A 1 107 ? 11.999 2.766 10.750 1.00 5.82 107 SER A C 1
ATOM 796 O O . SER A 1 107 ? 11.971 2.295 11.880 1.00 6.21 107 SER A O 1
ATOM 799 N N . LEU A 1 108 ? 13.083 2.905 9.985 1.00 6.31 108 LEU A N 1
ATOM 800 C CA . LEU A 1 108 ? 14.454 2.594 10.419 1.00 5.91 108 LEU A CA 1
ATOM 801 C C . LEU A 1 108 ? 15.250 3.879 10.640 1.00 5.94 108 LEU A C 1
ATOM 802 O O . LEU A 1 108 ? 16.497 3.845 10.692 1.00 6.58 108 LEU A O 1
ATOM 811 N N A VAL A 1 109 ? 14.586 5.027 10.822 0.31 6.57 109 VAL A N 1
ATOM 812 N N B VAL A 1 109 ? 14.586 5.019 10.822 0.69 6.45 109 VAL A N 1
ATOM 813 C CA A VAL A 1 109 ? 15.305 6.266 11.100 0.31 6.22 109 VAL A CA 1
ATOM 814 C CA B VAL A 1 109 ? 15.302 6.273 11.075 0.69 6.42 109 VAL A CA 1
ATOM 815 C C A VAL A 1 109 ? 16.213 6.099 12.321 0.31 5.79 109 VAL A C 1
ATOM 816 C C B VAL A 1 109 ? 16.127 6.192 12.349 0.69 5.57 109 VAL A C 1
ATOM 817 O O A VAL A 1 109 ? 17.343 6.585 12.297 0.31 5.69 109 VAL A O 1
ATOM 818 O O B VAL A 1 109 ? 17.188 6.818 12.435 0.69 6.37 109 VAL A O 1
ATOM 825 N N . ASP A 1 110 ? 15.713 5.416 13.343 1.00 6.10 110 ASP A N 1
ATOM 826 C CA . ASP A 1 110 ? 16.444 5.191 14.567 1.00 6.53 110 ASP A CA 1
ATOM 827 C C . ASP A 1 110 ? 17.109 3.819 14.574 1.00 6.87 110 ASP A C 1
ATOM 828 O O . ASP A 1 110 ? 17.433 3.290 15.638 1.00 8.49 110 ASP A O 1
ATOM 833 N N . GLY A 1 111 ? 17.341 3.264 13.407 1.00 7.06 111 GLY A N 1
ATOM 834 C CA . GLY A 1 111 ? 17.953 1.981 13.258 1.00 7.06 111 GLY A CA 1
ATOM 835 C C . GLY A 1 111 ? 16.939 0.854 13.227 1.00 6.24 111 GLY A C 1
ATOM 836 O O . GLY A 1 111 ? 15.723 1.024 13.094 1.00 7.36 111 GLY A O 1
ATOM 837 N N . PHE A 1 112 ? 17.442 -0.369 13.401 1.00 7.02 112 PHE A N 1
ATOM 838 C CA . PHE A 1 112 ? 16.721 -1.606 13.349 1.00 6.87 112 PHE A CA 1
ATOM 839 C C . PHE A 1 112 ? 17.156 -2.432 14.553 1.00 6.03 112 PHE A C 1
ATOM 840 O O . PHE A 1 112 ? 18.312 -2.623 14.864 1.00 7.74 112 PHE A O 1
ATOM 848 N N . ASN A 1 113 ? 16.304 -3.138 15.218 1.00 6.84 113 ASN A N 1
ATOM 849 C CA . ASN A 1 113 ? 16.447 -4.207 16.127 1.00 6.12 113 ASN A CA 1
ATOM 850 C C . ASN A 1 113 ? 15.634 -5.454 15.781 1.00 6.62 113 ASN A C 1
ATOM 851 O O . ASN A 1 113 ? 16.241 -6.533 15.923 1.00 9.56 113 ASN A O 1
ATOM 856 N N . LEU A 1 114 ? 14.400 -5.401 15.340 1.00 6.91 114 LEU A N 1
ATOM 857 C CA . LEU A 1 114 ? 13.657 -6.599 14.923 1.00 6.48 114 LEU A CA 1
ATOM 858 C C . LEU A 1 114 ? 12.723 -6.234 13.796 1.00 6.87 114 LEU A C 1
ATOM 859 O O . LEU A 1 114 ? 12.382 -5.069 13.588 1.00 6.91 114 LEU A O 1
ATOM 864 N N . PRO A 1 115 ? 12.301 -7.229 13.004 1.00 6.84 115 PRO A N 1
ATOM 865 C CA . PRO A 1 115 ? 11.367 -6.965 11.898 1.00 6.69 115 PRO A CA 1
ATOM 866 C C . PRO A 1 115 ? 9.917 -6.784 12.405 1.00 6.40 115 PRO A C 1
ATOM 867 O O . PRO A 1 115 ? 9.505 -7.381 13.387 1.00 7.68 115 PRO A O 1
ATOM 871 N N . MET A 1 116 ? 9.167 -5.935 11.674 1.00 6.85 116 MET A N 1
ATOM 872 C CA . MET A 1 116 ? 7.782 -5.721 12.034 1.00 7.13 116 MET A CA 1
ATOM 873 C C . MET A 1 116 ? 7.013 -5.172 10.858 1.00 6.69 116 MET A C 1
ATOM 874 O O . MET A 1 116 ? 7.569 -4.558 9.950 1.00 7.08 116 MET A O 1
ATOM 879 N N . SER A 1 117 ? 5.705 -5.373 10.908 1.00 6.93 117 SER A N 1
ATOM 880 C CA . SER A 1 117 ? 4.789 -4.831 9.936 1.00 6.80 117 SER A CA 1
ATOM 881 C C . SER A 1 117 ? 3.592 -4.171 10.613 1.00 6.96 117 SER A C 1
ATOM 882 O O . SER A 1 117 ? 3.209 -4.535 11.743 1.00 7.18 117 SER A O 1
ATOM 885 N N . VAL A 1 118 ? 2.991 -3.259 9.874 1.00 6.47 118 VAL A N 1
ATOM 886 C CA . VAL A 1 118 ? 1.777 -2.547 10.248 1.00 6.81 118 VAL A CA 1
ATOM 887 C C . VAL A 1 118 ? 0.740 -2.769 9.146 1.00 7.04 118 VAL A C 1
ATOM 888 O O . VAL A 1 118 ? 1.000 -2.337 8.027 1.00 8.06 118 VAL A O 1
ATOM 892 N N . THR A 1 119 ? -0.358 -3.422 9.433 1.00 8.22 119 THR A N 1
ATOM 893 C CA . THR A 1 119 ? -1.374 -3.773 8.444 1.00 8.96 119 THR A CA 1
ATOM 894 C C . THR A 1 119 ? -2.708 -3.130 8.819 1.00 8.23 119 THR A C 1
ATOM 895 O O . THR A 1 119 ? -3.248 -3.461 9.874 1.00 8.76 119 THR A O 1
ATOM 899 N N . PRO A 1 120 ? -3.235 -2.211 8.020 1.00 8.54 120 PRO A N 1
ATOM 900 C CA . PRO A 1 120 ? -4.564 -1.661 8.303 1.00 9.06 120 PRO A CA 1
ATOM 901 C C . PRO A 1 120 ? -5.632 -2.749 8.191 1.00 9.31 120 PRO A C 1
ATOM 902 O O . PRO A 1 120 ? -5.558 -3.666 7.369 1.00 11.64 120 PRO A O 1
ATOM 906 N N . GLN A 1 121 ? -6.630 -2.619 9.018 1.00 9.96 121 GLN A N 1
ATOM 907 C CA . GLN A 1 121 ? -7.794 -3.484 9.071 1.00 10.51 121 GLN A CA 1
ATOM 908 C C . GLN A 1 121 ? -8.991 -2.570 8.864 1.00 10.76 121 GLN A C 1
ATOM 909 O O . GLN A 1 121 ? -9.312 -1.685 9.686 1.00 11.50 121 GLN A O 1
ATOM 915 N N . GLY A 1 122 ? -9.658 -2.799 7.730 1.00 11.62 122 GLY A N 1
ATOM 916 C CA . GLY A 1 122 ? -10.695 -1.937 7.256 1.00 12.08 122 GLY A CA 1
ATOM 917 C C . GLY A 1 122 ? -10.120 -0.624 6.748 1.00 12.35 122 GLY A C 1
ATOM 918 O O . GLY A 1 122 ? -8.971 -0.545 6.324 1.00 14.06 122 GLY A O 1
ATOM 919 N N . GLY A 1 123 ? -10.935 0.409 6.779 1.00 11.16 123 GLY A N 1
ATOM 920 C CA . GLY A 1 123 ? -10.549 1.684 6.206 1.00 12.42 123 GLY A CA 1
ATOM 921 C C . GLY A 1 123 ? -10.727 1.672 4.700 1.00 12.26 123 GLY A C 1
ATOM 922 O O . GLY A 1 123 ? -11.021 0.645 4.093 1.00 13.39 123 GLY A O 1
ATOM 923 N N . THR A 1 124 ? -10.504 2.854 4.131 1.00 11.01 124 THR A N 1
ATOM 924 C CA . THR A 1 124 ? -10.654 2.988 2.682 1.00 12.97 124 THR A CA 1
ATOM 925 C C . THR A 1 124 ? -9.434 3.763 2.159 1.00 13.21 124 THR A C 1
ATOM 926 O O . THR A 1 124 ? -8.728 4.471 2.894 1.00 14.62 124 THR A O 1
ATOM 930 N N . GLY A 1 125 ? -9.274 3.559 0.859 1.00 15.21 125 GLY A N 1
ATOM 931 C CA . GLY A 1 125 ? -8.050 4.038 0.223 1.00 16.95 125 GLY A CA 1
ATOM 932 C C . GLY A 1 125 ? -7.011 2.962 -0.025 1.00 17.82 125 GLY A C 1
ATOM 933 O O . GLY A 1 125 ? -7.202 1.745 0.030 1.00 19.88 125 GLY A O 1
ATOM 934 N N . ASP A 1 126 ? -5.817 3.415 -0.348 1.00 20.26 126 ASP A N 1
ATOM 935 C CA . ASP A 1 126 ? -4.707 2.540 -0.683 1.00 20.64 126 ASP A CA 1
ATOM 936 C C . ASP A 1 126 ? -4.443 1.521 0.422 1.00 16.88 126 ASP A C 1
ATOM 937 O O . ASP A 1 126 ? -4.370 0.322 0.233 1.00 18.47 126 ASP A O 1
ATOM 942 N N . CYS A 1 127 ? -4.287 2.027 1.631 1.00 14.03 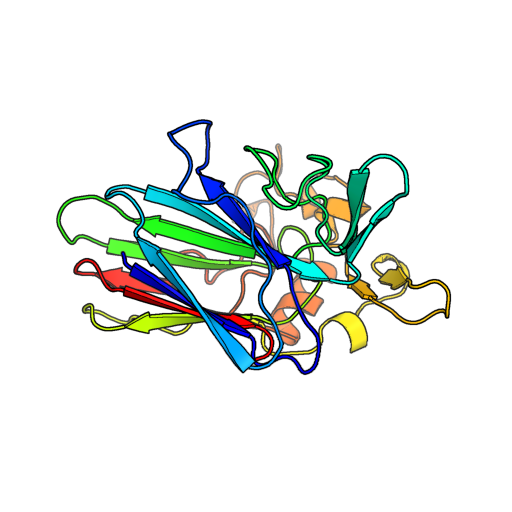127 CYS A N 1
ATOM 943 C CA . CYS A 1 127 ? -4.138 1.239 2.851 1.00 12.32 127 CYS A CA 1
ATOM 944 C C . CYS A 1 127 ? -3.091 0.127 2.699 1.00 12.27 127 CYS A C 1
ATOM 945 O O . CYS A 1 127 ? -3.266 -1.045 3.047 1.00 14.66 127 CYS A O 1
ATOM 948 N N . LYS A 1 128 ? -1.933 0.509 2.168 1.00 12.04 128 LYS A N 1
ATOM 949 C CA . LYS A 1 128 ? -0.820 -0.423 1.942 1.00 14.55 128 LYS A CA 1
ATOM 950 C C . LYS A 1 128 ? -0.221 -0.864 3.277 1.00 11.75 128 LYS A C 1
ATOM 951 O O . LYS A 1 128 ? -0.159 -0.113 4.249 1.00 12.46 128 LYS A O 1
ATOM 957 N N . THR A 1 129 ? 0.294 -2.098 3.340 1.00 10.77 129 THR A N 1
ATOM 958 C CA . THR A 1 129 ? 1.006 -2.599 4.487 1.00 9.30 129 THR A CA 1
ATOM 959 C C . THR A 1 129 ? 2.382 -1.962 4.547 1.00 9.12 129 THR A C 1
ATOM 960 O O . THR A 1 129 ? 3.126 -1.897 3.562 1.00 11.98 129 THR A O 1
ATOM 964 N N . ALA A 1 130 ? 2.708 -1.422 5.714 1.00 7.94 130 ALA A N 1
ATOM 965 C CA . ALA A 1 130 ? 4.031 -0.877 6.001 1.00 7.56 130 ALA A CA 1
ATOM 966 C C . ALA A 1 130 ? 4.845 -1.988 6.625 1.00 8.02 130 ALA A C 1
ATOM 967 O O . ALA A 1 130 ? 4.325 -2.673 7.510 1.00 8.32 130 ALA A O 1
ATOM 969 N N . SER A 1 131 ? 6.096 -2.179 6.234 1.00 7.33 131 SER A N 1
ATOM 970 C CA . SER A 1 131 ? 6.789 -3.356 6.781 1.00 7.38 131 SER A CA 1
ATOM 971 C C . SER A 1 131 ? 8.297 -3.245 6.590 1.00 7.46 131 SER A C 1
ATOM 972 O O . SER A 1 131 ? 8.774 -2.747 5.577 1.00 8.58 131 SER A O 1
ATOM 975 N N . CYS A 1 132 ? 9.005 -3.797 7.571 1.00 6.92 132 CYS A N 1
ATOM 976 C CA . CYS A 1 132 ? 10.411 -4.199 7.427 1.00 7.30 132 CYS A CA 1
ATOM 977 C C . CYS A 1 132 ? 10.471 -5.646 7.880 1.00 7.96 132 CYS A C 1
ATOM 978 O O . CYS A 1 132 ? 10.588 -5.867 9.099 1.00 7.96 132 CYS A O 1
ATOM 981 N N . PRO A 1 133 ? 10.312 -6.612 6.977 1.00 7.43 133 PRO A N 1
ATOM 982 C CA . PRO A 1 133 ? 10.249 -8.019 7.356 1.00 7.96 133 PRO A CA 1
ATOM 983 C C . PRO A 1 133 ? 11.589 -8.728 7.341 1.00 8.05 133 PRO A C 1
ATOM 984 O O . PRO A 1 133 ? 11.681 -9.847 7.846 1.00 9.52 133 PRO A O 1
ATOM 988 N N . ALA A 1 134 ? 12.613 -8.093 6.776 1.00 8.49 134 ALA A N 1
ATOM 989 C CA . ALA A 1 134 ? 13.926 -8.696 6.611 1.00 8.99 134 ALA A CA 1
ATOM 990 C C . ALA A 1 134 ? 14.730 -8.637 7.899 1.00 7.92 134 ALA A C 1
ATOM 991 O O . ALA A 1 134 ? 14.532 -7.750 8.723 1.00 9.06 134 ALA A O 1
ATOM 993 N N . ASN A 1 135 ? 15.663 -9.583 8.053 1.00 9.19 135 ASN A N 1
ATOM 994 C CA . ASN A 1 135 ? 16.658 -9.484 9.096 1.00 9.00 135 ASN A CA 1
ATOM 995 C C . ASN A 1 135 ? 17.770 -8.521 8.709 1.00 8.86 135 ASN A C 1
ATOM 996 O O . ASN A 1 135 ? 18.796 -8.907 8.157 1.00 9.98 135 ASN A O 1
ATOM 1001 N N . VAL A 1 136 ? 17.543 -7.241 8.965 1.00 8.02 136 VAL A N 1
ATOM 1002 C CA . VAL A 1 136 ? 18.500 -6.222 8.580 1.00 7.62 136 VAL A CA 1
ATOM 1003 C C . VAL A 1 136 ? 19.835 -6.441 9.255 1.00 7.52 136 VAL A C 1
ATOM 1004 O O . VAL A 1 136 ? 20.873 -6.021 8.737 1.00 8.55 136 VAL A O 1
ATOM 1008 N N . ASN A 1 137 ? 19.866 -7.064 10.429 1.00 8.05 137 ASN A N 1
ATOM 1009 C CA . ASN A 1 137 ? 21.120 -7.334 11.134 1.00 8.36 137 ASN A CA 1
ATOM 1010 C C . ASN A 1 137 ? 22.075 -8.138 10.237 1.00 8.77 137 ASN A C 1
ATOM 1011 O O . ASN A 1 137 ? 23.293 -7.958 10.398 1.00 11.35 137 ASN A O 1
ATOM 1016 N N . ALA A 1 138 ? 21.585 -8.972 9.340 1.00 9.40 138 ALA A N 1
ATOM 1017 C CA . ALA A 1 138 ? 22.407 -9.839 8.498 1.00 10.40 138 ALA A CA 1
ATOM 1018 C C . ALA A 1 138 ? 23.122 -9.044 7.407 1.00 11.01 138 ALA A C 1
ATOM 1019 O O . ALA A 1 138 ? 24.078 -9.596 6.833 1.00 13.39 138 ALA A O 1
ATOM 1021 N N . VAL A 1 139 ? 22.724 -7.799 7.141 1.00 9.77 139 VAL A N 1
ATOM 1022 C CA . VAL A 1 139 ? 23.345 -6.967 6.096 1.00 10.15 139 VAL A CA 1
ATOM 1023 C C . VAL A 1 139 ? 23.876 -5.666 6.685 1.00 9.30 139 VAL A C 1
ATOM 1024 O O . VAL A 1 139 ? 24.249 -4.739 5.967 1.00 11.97 139 VAL A O 1
ATOM 1028 N N . CYS A 1 140 ? 23.967 -5.576 7.997 1.00 8.77 140 CYS A N 1
ATOM 1029 C CA . CYS A 1 140 ? 24.445 -4.391 8.695 1.00 8.30 140 CYS A CA 1
ATOM 1030 C C . CYS A 1 140 ? 25.969 -4.306 8.601 1.00 8.61 140 CYS A C 1
ATOM 1031 O O . CYS A 1 140 ? 26.645 -5.256 9.005 1.00 9.92 140 CYS A O 1
ATOM 1034 N N . PRO A 1 141 ? 26.502 -3.210 8.098 1.00 9.17 141 PRO A N 1
ATOM 1035 C CA . PRO A 1 141 ? 27.972 -3.102 8.013 1.00 9.61 141 PRO A CA 1
ATOM 1036 C C . PRO A 1 141 ? 28.615 -2.876 9.376 1.00 9.10 141 PRO A C 1
ATOM 1037 O O . PRO A 1 141 ? 27.940 -2.428 10.309 1.00 9.24 141 PRO A O 1
ATOM 1041 N N . SER A 1 142 ? 29.909 -3.228 9.483 1.00 9.19 142 SER A N 1
ATOM 1042 C CA . SER A 1 142 ? 30.552 -3.215 10.781 1.00 9.09 142 SER A CA 1
ATOM 1043 C C . SER A 1 142 ? 30.330 -1.940 11.595 1.00 9.28 142 SER A C 1
ATOM 1044 O O . SER A 1 142 ? 30.089 -1.982 12.802 1.00 9.26 142 SER A O 1
ATOM 1047 N N . GLU A 1 143 ? 30.453 -0.780 10.950 1.00 8.59 143 GLU A N 1
ATOM 1048 C CA . GLU A 1 143 ? 30.364 0.499 11.624 1.00 8.67 143 GLU A CA 1
ATOM 1049 C C . GLU A 1 143 ? 28.986 0.750 12.232 1.00 7.71 143 GLU A C 1
ATOM 1050 O O . GLU A 1 143 ? 28.876 1.569 13.135 1.00 9.78 143 GLU A O 1
ATOM 1056 N N . LEU A 1 144 ? 27.960 0.060 11.770 1.00 7.83 144 LEU A N 1
ATOM 1057 C CA . LEU A 1 144 ? 26.613 0.250 12.297 1.00 7.67 144 LEU A CA 1
ATOM 1058 C C . LEU A 1 144 ? 26.152 -0.880 13.215 1.00 7.40 144 LEU A C 1
ATOM 1059 O O . LEU A 1 144 ? 25.041 -0.826 13.749 1.00 7.94 144 LEU A O 1
ATOM 1064 N N . GLN A 1 145 ? 26.945 -1.939 13.384 1.00 8.62 145 GLN A N 1
ATOM 1065 C CA . GLN A 1 145 ? 26.496 -3.064 14.180 1.00 8.25 145 GLN A CA 1
ATOM 1066 C C . GLN A 1 145 ? 26.479 -2.760 15.679 1.00 9.15 145 GLN A C 1
ATOM 1067 O O . GLN A 1 145 ? 27.421 -2.196 16.194 1.00 11.40 145 GLN A O 1
ATOM 1073 N N . LYS A 1 146 ? 25.413 -3.205 16.333 1.00 9.22 146 LYS A N 1
ATOM 1074 C CA . LYS A 1 146 ? 25.374 -3.396 17.781 1.00 10.13 146 LYS A CA 1
ATOM 1075 C C . LYS A 1 146 ? 25.529 -4.894 18.031 1.00 10.46 146 LYS A C 1
ATOM 1076 O O . LYS A 1 146 ? 24.714 -5.669 17.555 1.00 11.02 146 LYS A O 1
ATOM 1082 N N . LYS A 1 147 ? 26.575 -5.262 18.752 1.00 14.36 147 LYS A N 1
ATOM 1083 C CA . LYS A 1 147 ? 26.842 -6.679 18.924 1.00 16.07 147 LYS A CA 1
ATOM 1084 C C . LYS A 1 147 ? 26.420 -7.190 20.301 1.00 16.25 147 LYS A C 1
ATOM 1085 O O . LYS A 1 147 ? 26.299 -6.478 21.294 1.00 19.06 147 LYS A O 1
ATOM 1091 N N . GLY A 1 148 ? 26.155 -8.485 20.293 1.00 16.96 148 GLY A N 1
ATOM 1092 C CA . GLY A 1 148 ? 25.897 -9.253 21.495 1.00 18.67 148 GLY A CA 1
ATOM 1093 C C . GLY A 1 148 ? 27.199 -9.778 22.064 1.00 21.14 148 GLY A C 1
ATOM 1094 O O . GLY A 1 148 ? 28.231 -9.710 21.372 1.00 22.86 148 GLY A O 1
ATOM 1095 N N . SER A 1 149 ? 27.173 -10.272 23.276 1.00 24.50 149 SER A N 1
ATOM 1096 C CA . SER A 1 149 ? 28.356 -10.713 24.011 1.00 27.45 149 SER A CA 1
ATOM 1097 C C . SER A 1 149 ? 29.035 -11.830 23.252 1.00 29.10 149 SER A C 1
ATOM 1098 O O . SER A 1 149 ? 30.239 -12.078 23.371 1.00 34.41 149 SER A O 1
ATOM 1101 N N . ASP A 1 150 ? 28.311 -12.551 22.396 1.00 32.50 150 ASP A N 1
ATOM 1102 C CA . ASP A 1 150 ? 28.921 -13.628 21.623 1.00 35.32 150 ASP A CA 1
ATOM 1103 C C . ASP A 1 150 ? 29.351 -13.227 20.228 1.00 33.26 150 ASP A C 1
ATOM 1104 O O . ASP A 1 150 ? 29.771 -14.078 19.447 1.00 40.19 150 ASP A O 1
ATOM 1109 N N . GLY A 1 151 ? 29.223 -11.961 19.893 1.00 27.99 151 GLY A N 1
ATOM 1110 C CA . GLY A 1 151 ? 29.726 -11.450 18.619 1.00 26.18 151 GLY A CA 1
ATOM 1111 C C . GLY A 1 151 ? 28.719 -11.350 17.509 1.00 25.85 151 GLY A C 1
ATOM 1112 O O . GLY A 1 151 ? 28.999 -10.850 16.419 1.00 25.87 151 GLY A O 1
ATOM 1113 N N . SER A 1 152 ? 27.510 -11.833 17.788 1.00 24.24 152 SER A N 1
ATOM 1114 C CA . SER A 1 152 ? 26.449 -11.725 16.808 1.00 21.46 152 SER A CA 1
ATOM 1115 C C . SER A 1 152 ? 25.941 -10.283 16.735 1.00 17.59 152 SER A C 1
ATOM 1116 O O . SER A 1 152 ? 26.119 -9.504 17.662 1.00 20.68 152 SER A O 1
ATOM 1119 N N . VAL A 1 153 ? 25.294 -9.945 15.647 1.00 15.10 153 VAL A N 1
ATOM 1120 C CA . VAL A 1 153 ? 24.720 -8.625 15.468 1.00 11.92 153 VAL A CA 1
ATOM 1121 C C . VAL A 1 153 ? 23.303 -8.643 16.035 1.00 12.12 153 VAL A C 1
ATOM 1122 O O . VAL A 1 153 ? 22.518 -9.420 15.459 1.00 16.42 153 VAL A O 1
ATOM 1126 N N . VAL A 1 154 ? 22.987 -7.873 17.071 1.00 11.26 154 VAL A N 1
ATOM 1127 C CA . VAL A 1 154 ? 21.626 -7.898 17.631 1.00 11.17 154 VAL A CA 1
ATOM 1128 C C . VAL A 1 154 ? 20.804 -6.720 17.163 1.00 8.58 154 VAL A C 1
ATOM 1129 O O . VAL A 1 154 ? 19.583 -6.732 17.329 1.00 9.50 154 VAL A O 1
ATOM 1133 N N . ALA A 1 155 ? 21.417 -5.702 16.608 1.00 8.57 155 ALA A N 1
ATOM 1134 C CA . ALA A 1 155 ? 20.728 -4.508 16.122 1.00 7.27 155 ALA A CA 1
ATOM 1135 C C . ALA A 1 155 ? 21.670 -3.743 15.198 1.00 6.92 155 ALA A C 1
ATOM 1136 O O . ALA A 1 155 ? 22.866 -4.022 15.149 1.00 8.19 155 ALA A O 1
ATOM 1138 N N . CYS A 1 156 ? 21.109 -2.787 14.466 1.00 7.16 156 CYS A N 1
ATOM 1139 C CA . CYS A 1 156 ? 21.832 -2.030 13.459 1.00 7.44 156 CYS A CA 1
ATOM 1140 C C . CYS A 1 156 ? 21.499 -0.549 13.624 1.00 7.04 156 CYS A C 1
ATOM 1141 O O . CYS A 1 156 ? 20.329 -0.146 13.464 1.00 7.75 156 CYS A O 1
ATOM 1144 N N . LEU A 1 157 ? 22.495 0.262 13.926 1.00 6.94 157 LEU A N 1
ATOM 1145 C CA . LEU A 1 157 ? 22.322 1.680 14.048 1.00 7.10 157 LEU A CA 1
ATOM 1146 C C . LEU A 1 157 ? 21.982 2.282 12.690 1.00 6.79 157 LEU A C 1
ATOM 1147 O O . LEU A 1 157 ? 22.422 1.805 11.655 1.00 8.22 157 LEU A O 1
ATOM 1152 N N . SER A 1 158 ? 21.204 3.370 12.669 1.00 7.06 158 SER A N 1
ATOM 1153 C CA . SER A 1 158 ? 21.175 4.200 11.494 1.00 6.18 158 SER A CA 1
ATOM 1154 C C . SER A 1 158 ? 22.407 5.115 11.501 1.00 6.13 158 SER A C 1
ATOM 1155 O O . SER A 1 158 ? 23.050 5.340 12.544 1.00 6.82 158 SER A O 1
ATOM 1158 N N . ALA A 1 159 ? 22.740 5.642 10.313 1.00 6.89 159 ALA A N 1
ATOM 1159 C CA . ALA A 1 159 ? 23.859 6.569 10.208 1.00 7.32 159 ALA A CA 1
ATOM 1160 C C . ALA A 1 159 ? 23.577 7.808 11.043 1.00 7.31 159 ALA A C 1
ATOM 1161 O O . ALA A 1 159 ? 24.479 8.425 11.580 1.00 8.09 159 ALA A O 1
ATOM 1163 N N . CYS A 1 160 ? 22.303 8.222 11.183 1.00 6.72 160 CYS A N 1
ATOM 1164 C CA . CYS A 1 160 ? 22.045 9.352 12.070 1.00 8.04 160 CYS A CA 1
ATOM 1165 C C . CYS A 1 160 ? 22.443 9.050 13.508 1.00 7.35 160 CYS A C 1
ATOM 1166 O O . CYS A 1 160 ? 23.100 9.875 14.176 1.00 8.83 160 CYS A O 1
ATOM 1169 N N . VAL A 1 161 ? 22.036 7.896 14.007 1.00 8.14 161 VAL A N 1
ATOM 1170 C CA . VAL A 1 161 ? 22.401 7.513 15.368 1.00 8.88 161 VAL A CA 1
ATOM 1171 C C . VAL A 1 161 ? 23.903 7.396 15.508 1.00 8.82 161 VAL A C 1
ATOM 1172 O O . VAL A 1 161 ? 24.465 7.858 16.522 1.00 11.45 161 VAL A O 1
ATOM 1176 N N . LYS A 1 162 ? 24.603 6.790 14.558 1.00 8.36 162 LYS A N 1
ATOM 1177 C CA . LYS A 1 162 ? 26.040 6.582 14.648 1.00 8.59 162 LYS A CA 1
ATOM 1178 C C . LYS A 1 162 ? 26.845 7.868 14.564 1.00 8.86 162 LYS A C 1
ATOM 1179 O O . LYS A 1 162 ? 27.807 8.024 15.318 1.00 11.05 162 LYS A O 1
ATOM 1185 N N . PHE A 1 163 ? 26.495 8.736 13.616 1.00 8.53 163 PHE A N 1
ATOM 1186 C CA . PHE A 1 163 ? 27.337 9.881 13.307 1.00 9.64 163 PHE A CA 1
ATOM 1187 C C . PHE A 1 163 ? 26.768 11.224 13.705 1.00 9.99 163 PHE A C 1
ATOM 1188 O O . PHE A 1 163 ? 27.569 12.149 13.945 1.00 11.68 163 PHE A O 1
ATOM 1196 N N . GLY A 1 164 ? 25.456 11.399 13.738 1.00 9.41 164 GLY A N 1
ATOM 1197 C CA . GLY A 1 164 ? 24.800 12.581 14.233 1.00 10.66 164 GLY A CA 1
ATOM 1198 C C . GLY A 1 164 ? 24.823 13.853 13.460 1.00 11.39 164 GLY A C 1
ATOM 1199 O O . GLY A 1 164 ? 24.535 14.915 13.979 1.00 17.20 164 GLY A O 1
ATOM 1200 N N . THR A 1 165 ? 25.183 13.796 12.197 1.00 10.98 165 THR A N 1
ATOM 1201 C CA . THR A 1 165 ? 25.452 14.960 11.367 1.00 11.17 165 THR A CA 1
ATOM 1202 C C . THR A 1 165 ? 24.259 15.263 10.491 1.00 9.69 165 THR A C 1
ATOM 1203 O O . THR A 1 165 ? 23.374 14.423 10.280 1.00 10.19 165 THR A O 1
ATOM 1207 N N . PRO A 1 166 ? 24.220 16.496 10.001 1.00 11.08 166 PRO A N 1
ATOM 1208 C CA . PRO A 1 166 ? 23.068 16.886 9.184 1.00 10.38 166 PRO A CA 1
ATOM 1209 C C . PRO A 1 166 ? 22.861 16.000 7.980 1.00 9.61 166 PRO A C 1
ATOM 1210 O O . PRO A 1 166 ? 21.738 15.751 7.603 1.00 10.16 166 PRO A O 1
ATOM 1214 N N . GLN A 1 167 ? 23.914 15.526 7.348 1.00 10.29 167 GLN A N 1
ATOM 1215 C CA . GLN A 1 167 ? 23.758 14.708 6.132 1.00 11.07 167 GLN A CA 1
ATOM 1216 C C . GLN A 1 167 ? 22.966 13.438 6.364 1.00 8.83 167 GLN A C 1
ATOM 1217 O O . GLN A 1 167 ? 22.234 12.967 5.478 1.00 9.76 167 GLN A O 1
ATOM 1223 N N . TYR A 1 168 ? 23.044 12.866 7.574 1.00 8.35 168 TYR A N 1
ATOM 1224 C CA . TYR A 1 168 ? 22.411 11.613 7.920 1.00 7.67 168 TYR A CA 1
ATOM 1225 C C . TYR A 1 168 ? 21.122 11.806 8.719 1.00 7.52 168 TYR A C 1
ATOM 1226 O O . TYR A 1 168 ? 20.205 10.981 8.635 1.00 8.42 168 TYR A O 1
ATOM 1235 N N . CYS A 1 169 ? 21.039 12.898 9.480 1.00 8.08 169 CYS A N 1
ATOM 1236 C CA . CYS A 1 169 ? 19.894 13.191 10.337 1.00 8.01 169 CYS A CA 1
ATOM 1237 C C . CYS A 1 169 ? 18.892 14.135 9.711 1.00 7.51 169 CYS A C 1
ATOM 1238 O O . CYS A 1 169 ? 17.770 14.244 10.210 1.00 9.37 169 CYS A O 1
ATOM 1241 N N . CYS A 1 170 ? 19.288 14.847 8.674 1.00 8.45 170 CYS A N 1
ATOM 1242 C CA . CYS A 1 170 ? 18.473 15.864 8.015 1.00 9.12 170 CYS A CA 1
ATOM 1243 C C . CYS A 1 170 ? 18.093 17.002 8.967 1.00 9.98 170 CYS A C 1
ATOM 1244 O O . CYS A 1 170 ? 16.979 17.493 8.971 1.00 11.22 170 CYS A O 1
ATOM 1247 N N . THR A 1 171 ? 19.080 17.425 9.743 1.00 12.58 171 THR A N 1
ATOM 1248 C CA . THR A 1 171 ? 18.970 18.584 10.626 1.00 14.31 171 THR A CA 1
ATOM 1249 C C . THR A 1 171 ? 19.541 19.781 9.892 1.00 15.08 171 THR A C 1
ATOM 1250 O O . THR A 1 171 ? 20.227 19.594 8.894 1.00 13.57 171 THR A O 1
ATOM 1254 N N . PRO A 1 172 ? 19.304 21.007 10.307 1.00 17.62 172 PRO A N 1
ATOM 1255 C CA . PRO A 1 172 ? 19.829 22.180 9.562 1.00 19.34 172 PRO A CA 1
ATOM 1256 C C . PRO A 1 172 ? 21.335 22.128 9.391 1.00 20.29 172 PRO A C 1
ATOM 1257 O O . PRO A 1 172 ? 22.080 21.714 10.314 1.00 20.30 172 PRO A O 1
ATOM 1261 N N . PRO A 1 173 ? 21.867 22.561 8.249 1.00 21.27 173 PRO A N 1
ATOM 1262 C CA . PRO A 1 173 ? 21.185 23.130 7.095 1.00 22.20 173 PRO A CA 1
ATOM 1263 C C . PRO A 1 173 ? 20.688 22.132 6.057 1.00 18.32 173 PRO A C 1
ATOM 1264 O O . PRO A 1 173 ? 20.405 22.533 4.904 1.00 22.17 173 PRO A O 1
ATOM 1268 N N . GLN A 1 174 ? 20.565 20.862 6.409 1.00 14.06 174 GLN A N 1
ATOM 1269 C CA . GLN A 1 174 ? 20.066 19.829 5.497 1.00 11.99 174 GLN A CA 1
ATOM 1270 C C . GLN A 1 174 ? 18.713 19.325 5.931 1.00 10.46 174 GLN A C 1
ATOM 1271 O O . GLN A 1 174 ? 18.453 18.123 6.017 1.00 11.12 174 GLN A O 1
ATOM 1277 N N . ASN A 1 175 ? 17.854 20.289 6.203 1.00 12.30 175 ASN A N 1
ATOM 1278 C CA . ASN A 1 175 ? 16.546 20.007 6.802 1.00 12.91 175 ASN A CA 1
ATOM 1279 C C . ASN A 1 175 ? 15.415 20.087 5.791 1.00 13.79 175 ASN A C 1
ATOM 1280 O O . ASN A 1 175 ? 14.276 20.343 6.154 1.00 18.57 175 ASN A O 1
ATOM 1285 N N . THR A 1 176 ? 15.705 19.806 4.538 1.00 13.88 176 THR A N 1
ATOM 1286 C CA . THR A 1 176 ? 14.657 19.697 3.513 1.00 14.40 176 THR A CA 1
ATOM 1287 C C . THR A 1 176 ? 14.965 18.472 2.663 1.00 12.76 176 THR A C 1
ATOM 1288 O O . THR A 1 176 ? 16.101 18.009 2.593 1.00 11.98 176 THR A O 1
ATOM 1292 N N . PRO A 1 177 ? 13.972 17.938 1.986 1.00 13.63 177 PRO A N 1
ATOM 1293 C CA . PRO A 1 177 ? 14.244 16.772 1.119 1.00 13.06 177 PRO A CA 1
ATOM 1294 C C . PRO A 1 177 ? 15.320 17.001 0.082 1.00 12.26 177 PRO A C 1
ATOM 1295 O O . PRO A 1 177 ? 16.196 16.131 -0.126 1.00 13.46 177 PRO A O 1
ATOM 1299 N N . GLU A 1 178 ? 15.363 18.147 -0.613 1.00 11.34 178 GLU A N 1
ATOM 1300 C CA . GLU A 1 178 ? 16.450 18.327 -1.586 1.00 10.60 178 GLU A CA 1
ATOM 1301 C C . GLU A 1 178 ? 17.848 18.443 -1.009 1.00 10.73 178 GLU A C 1
ATOM 1302 O O . GLU A 1 178 ? 18.830 18.043 -1.619 1.00 11.44 178 GLU A O 1
ATOM 1308 N N . THR A 1 179 ? 18.025 18.981 0.177 1.00 10.21 179 THR A N 1
ATOM 1309 C CA . THR A 1 179 ? 19.288 19.182 0.851 1.00 10.26 179 THR A CA 1
ATOM 1310 C C . THR A 1 179 ? 19.666 17.954 1.688 1.00 9.43 179 THR A C 1
ATOM 1311 O O . THR A 1 179 ? 20.802 17.916 2.172 1.00 10.86 179 THR A O 1
ATOM 1315 N N . CYS A 1 180 ? 18.732 16.992 1.844 1.00 9.87 180 CYS A N 1
ATOM 1316 C CA . CYS A 1 180 ? 19.059 15.777 2.551 1.00 9.36 180 CYS A CA 1
ATOM 1317 C C . CYS A 1 180 ? 18.678 14.571 1.690 1.00 8.90 180 CYS A C 1
ATOM 1318 O O . CYS A 1 180 ? 17.678 13.901 1.959 1.00 9.73 180 CYS A O 1
ATOM 1321 N N . PRO A 1 181 ? 19.466 14.340 0.648 1.00 8.85 181 PRO A N 1
ATOM 1322 C CA . PRO A 1 181 ? 19.191 13.181 -0.222 1.00 9.51 181 PRO A CA 1
ATOM 1323 C C . PRO A 1 181 ? 19.557 11.878 0.486 1.00 9.51 181 PRO A C 1
ATOM 1324 O O . PRO A 1 181 ? 20.197 11.832 1.531 1.00 9.64 181 PRO A O 1
ATOM 1328 N N . PRO A 1 182 ? 19.155 10.761 -0.116 1.00 9.62 182 PRO A N 1
ATOM 1329 C CA . PRO A 1 182 ? 19.567 9.472 0.410 1.00 9.44 182 PRO A CA 1
ATOM 1330 C C . PRO A 1 182 ? 21.079 9.367 0.322 1.00 9.34 182 PRO A C 1
ATOM 1331 O O . PRO A 1 182 ? 21.725 10.038 -0.490 1.00 12.38 182 PRO A O 1
ATOM 1335 N N . THR A 1 183 ? 21.611 8.469 1.157 1.00 10.66 183 THR A N 1
ATOM 1336 C CA . THR A 1 183 ? 23.038 8.153 1.188 1.00 10.80 183 THR A CA 1
ATOM 1337 C C . THR A 1 183 ? 23.263 6.664 1.012 1.00 10.48 183 THR A C 1
ATOM 1338 O O . THR A 1 183 ? 22.337 5.859 0.933 1.00 10.80 183 THR A O 1
ATOM 1342 N N . ASN A 1 184 ? 24.537 6.300 0.963 1.00 11.45 184 ASN A N 1
ATOM 1343 C CA . ASN A 1 184 ? 24.938 4.878 0.937 1.00 13.34 184 ASN A CA 1
ATOM 1344 C C . ASN A 1 184 ? 24.344 4.115 2.108 1.00 11.44 184 ASN A C 1
ATOM 1345 O O . ASN A 1 184 ? 23.921 2.970 2.001 1.00 17.87 184 ASN A O 1
ATOM 1350 N N . TYR A 1 185 ? 24.271 4.749 3.259 1.00 9.86 185 TYR A N 1
ATOM 1351 C CA . TYR A 1 185 ? 23.655 4.143 4.451 1.00 8.72 185 TYR A CA 1
ATOM 1352 C C . TYR A 1 185 ? 22.150 4.004 4.351 1.00 8.25 185 TYR A C 1
ATOM 1353 O O . TYR A 1 185 ? 21.638 2.914 4.660 1.00 9.68 185 TYR A O 1
ATOM 1362 N N . SER A 1 186 ? 21.370 4.989 3.946 1.00 8.43 186 SER A N 1
ATOM 1363 C CA . SER A 1 186 ? 19.932 4.867 3.863 1.00 8.99 186 SER A CA 1
ATOM 1364 C C . SER A 1 186 ? 19.652 3.806 2.789 1.00 8.25 186 SER A C 1
ATOM 1365 O O . SER A 1 186 ? 18.653 3.094 2.938 1.00 9.43 186 SER A O 1
ATOM 1368 N N . GLU A 1 187 ? 20.461 3.727 1.753 1.00 7.98 187 GLU A N 1
ATOM 1369 C CA . GLU A 1 187 ? 20.214 2.746 0.703 1.00 8.80 187 GLU A CA 1
ATOM 1370 C C . GLU A 1 187 ? 20.267 1.328 1.268 1.00 8.34 187 GLU A C 1
ATOM 1371 O O . GLU A 1 187 ? 19.519 0.450 0.795 1.00 9.93 187 GLU A O 1
ATOM 1377 N N . ILE A 1 188 ? 21.126 1.059 2.221 1.00 8.22 188 ILE A N 1
ATOM 1378 C CA . ILE A 1 188 ? 21.224 -0.288 2.808 1.00 8.88 188 ILE A CA 1
ATOM 1379 C C . ILE A 1 188 ? 19.859 -0.660 3.387 1.00 8.63 188 ILE A C 1
ATOM 1380 O O . ILE A 1 188 ? 19.349 -1.765 3.210 1.00 8.96 188 ILE A O 1
ATOM 1385 N N . PHE A 1 189 ? 19.249 0.283 4.113 1.00 7.07 189 PHE A N 1
ATOM 1386 C CA . PHE A 1 189 ? 17.941 0.038 4.730 1.00 6.81 189 PHE A CA 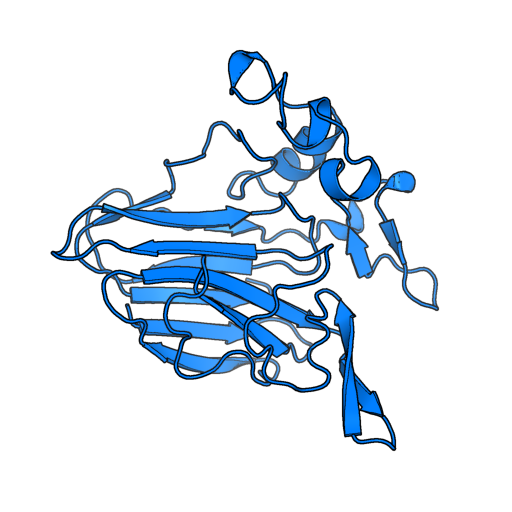1
ATOM 1387 C C . PHE A 1 189 ? 16.846 -0.029 3.680 1.00 6.73 189 PHE A C 1
ATOM 1388 O O . PHE A 1 189 ? 15.974 -0.891 3.760 1.00 7.79 189 PHE A O 1
ATOM 1396 N N . HIS A 1 190 ? 16.870 0.839 2.666 1.00 6.81 190 HIS A N 1
ATOM 1397 C CA . HIS A 1 190 ? 15.886 0.782 1.618 1.00 7.47 190 HIS A CA 1
ATOM 1398 C C . HIS A 1 190 ? 15.939 -0.531 0.857 1.00 7.51 190 HIS A C 1
ATOM 1399 O O . HIS A 1 190 ? 14.872 -1.079 0.531 1.00 10.59 190 HIS A O 1
ATOM 1406 N N . ASN A 1 191 ? 17.129 -1.039 0.541 1.00 9.11 191 ASN A N 1
ATOM 1407 C CA . ASN A 1 191 ? 17.258 -2.283 -0.209 1.00 9.81 191 ASN A CA 1
ATOM 1408 C C . ASN A 1 191 ? 16.717 -3.444 0.615 1.00 9.72 191 ASN A C 1
ATOM 1409 O O . ASN A 1 191 ? 16.048 -4.327 0.038 1.00 11.82 191 ASN A O 1
ATOM 1414 N N . ALA A 1 192 ? 17.024 -3.460 1.899 1.00 9.08 192 ALA A N 1
ATOM 1415 C CA . ALA A 1 192 ? 16.568 -4.574 2.762 1.00 9.52 192 ALA A CA 1
ATOM 1416 C C . ALA A 1 192 ? 15.072 -4.493 3.017 1.00 8.82 192 ALA A C 1
ATOM 1417 O O . ALA A 1 192 ? 14.415 -5.537 3.061 1.00 9.96 192 ALA A O 1
ATOM 1419 N N . CYS A 1 193 ? 14.566 -3.284 3.191 1.00 8.66 193 CYS A N 1
ATOM 1420 C CA . CYS A 1 193 ? 13.173 -3.081 3.596 1.00 8.34 193 CYS A CA 1
ATOM 1421 C C . CYS A 1 193 ? 12.561 -1.908 2.861 1.00 7.97 193 CYS A C 1
ATOM 1422 O O . CYS A 1 193 ? 12.426 -0.780 3.382 1.00 8.62 193 CYS A O 1
ATOM 1425 N N . PRO A 1 194 ? 12.208 -2.102 1.597 1.00 8.62 194 PRO A N 1
ATOM 1426 C CA . PRO A 1 194 ? 11.750 -0.967 0.786 1.00 9.00 194 PRO A CA 1
ATOM 1427 C C . PRO A 1 194 ? 10.392 -0.429 1.226 1.00 9.38 194 PRO A C 1
ATOM 1428 O O . PRO A 1 194 ? 10.018 0.656 0.790 1.00 12.59 194 PRO A O 1
ATOM 1432 N N . ASP A 1 195 ? 9.660 -1.123 2.089 1.00 8.68 195 ASP A N 1
ATOM 1433 C CA . ASP A 1 195 ? 8.345 -0.693 2.566 1.00 8.56 195 ASP A CA 1
ATOM 1434 C C . ASP A 1 195 ? 8.433 -0.105 3.974 1.00 7.70 195 ASP A C 1
ATOM 1435 O O . ASP A 1 195 ? 7.394 0.038 4.639 1.00 8.17 195 ASP A O 1
ATOM 1440 N N . ALA A 1 196 ? 9.625 0.309 4.375 1.00 7.69 196 ALA A N 1
ATOM 1441 C CA . ALA A 1 196 ? 9.884 1.041 5.595 1.00 8.60 196 ALA A CA 1
ATOM 1442 C C . ALA A 1 196 ? 10.707 2.278 5.304 1.00 7.45 196 ALA A C 1
ATOM 1443 O O . ALA A 1 196 ? 11.503 2.292 4.366 1.00 9.00 196 ALA A O 1
ATOM 1445 N N . TYR A 1 197 ? 10.529 3.332 6.109 1.00 7.04 197 TYR A N 1
ATOM 1446 C CA . TYR A 1 197 ? 11.333 4.516 5.888 1.00 7.22 197 TYR A CA 1
ATOM 1447 C C . TYR A 1 197 ? 12.816 4.264 6.159 1.00 6.34 197 TYR A C 1
ATOM 1448 O O . TYR A 1 197 ? 13.174 3.817 7.263 1.00 7.94 197 TYR A O 1
ATOM 1457 N N . SER A 1 198 ? 13.645 4.569 5.188 1.00 7.13 198 SER A N 1
ATOM 1458 C CA . SER A 1 198 ? 15.082 4.306 5.318 1.00 7.06 198 SER A CA 1
ATOM 1459 C C . SER A 1 198 ? 15.872 5.438 5.966 1.00 7.31 198 SER A C 1
ATOM 1460 O O . SER A 1 198 ? 17.022 5.215 6.363 1.00 8.38 198 SER A O 1
ATOM 1463 N N . TYR A 1 199 ? 15.287 6.632 5.999 1.00 7.35 199 TYR A N 1
ATOM 1464 C CA . TYR A 1 199 ? 15.854 7.810 6.625 1.00 7.61 199 TYR A CA 1
ATOM 1465 C C . TYR A 1 199 ? 14.742 8.848 6.671 1.00 7.84 199 TYR A C 1
ATOM 1466 O O . TYR A 1 199 ? 13.618 8.615 6.183 1.00 8.64 199 TYR A O 1
ATOM 1475 N N . ALA A 1 200 ? 15.025 10.030 7.207 1.00 9.01 200 ALA A N 1
ATOM 1476 C CA . ALA A 1 200 ? 13.990 11.012 7.498 1.00 9.67 200 ALA A CA 1
ATOM 1477 C C . ALA A 1 200 ? 13.205 11.401 6.254 1.00 10.67 200 ALA A C 1
ATOM 1478 O O . ALA A 1 200 ? 12.003 11.645 6.408 1.00 12.54 200 ALA A O 1
ATOM 1480 N N . TYR A 1 201 ? 13.838 11.520 5.094 1.00 10.31 201 TYR A N 1
ATOM 1481 C CA . TYR A 1 201 ? 13.135 11.987 3.898 1.00 11.45 201 TYR A CA 1
ATOM 1482 C C . TYR A 1 201 ? 13.038 10.890 2.852 1.00 12.37 201 TYR A C 1
ATOM 1483 O O . TYR A 1 201 ? 13.102 11.146 1.651 1.0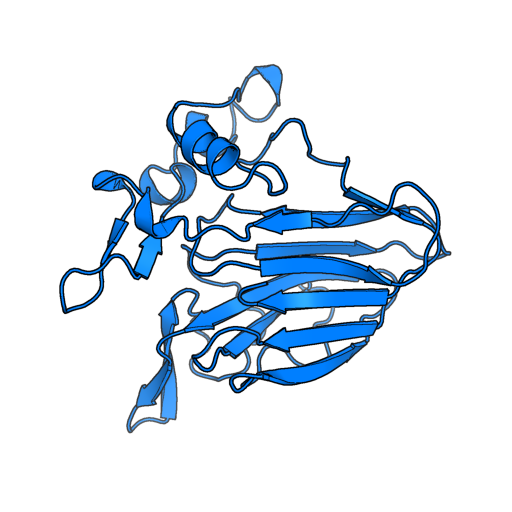0 13.68 201 TYR A O 1
ATOM 1492 N N . ASP A 1 202 ? 12.764 9.653 3.297 1.00 11.94 202 ASP A N 1
ATOM 1493 C CA . ASP A 1 202 ? 12.499 8.565 2.364 1.00 10.94 202 ASP A CA 1
ATOM 1494 C C . ASP A 1 202 ? 11.374 8.972 1.407 1.00 12.44 202 ASP A C 1
ATOM 1495 O O . ASP A 1 202 ? 10.394 9.594 1.847 1.00 13.37 202 ASP A O 1
ATOM 1500 N N . ASP A 1 203 ? 11.535 8.630 0.120 1.00 13.67 203 ASP A N 1
ATOM 1501 C CA . ASP A 1 203 ? 10.583 9.129 -0.883 1.00 17.77 203 ASP A CA 1
ATOM 1502 C C . ASP A 1 203 ? 9.222 8.432 -0.764 1.00 17.27 203 ASP A C 1
ATOM 1503 O O . ASP A 1 203 ? 8.260 8.843 -1.423 1.00 21.36 203 ASP A O 1
ATOM 1508 N N . LYS A 1 204 ? 9.086 7.426 0.099 1.00 14.72 204 LYS A N 1
ATOM 1509 C CA . LYS A 1 204 ? 7.781 6.847 0.388 1.00 14.58 204 LYS A CA 1
ATOM 1510 C C . LYS A 1 204 ? 7.076 7.499 1.568 1.00 13.91 204 LYS A C 1
ATOM 1511 O O . LYS A 1 204 ? 5.975 7.048 1.910 1.00 14.57 204 LYS A O 1
ATOM 1517 N N . ARG A 1 205 ? 7.665 8.517 2.181 1.00 13.81 205 ARG A N 1
ATOM 1518 C CA . ARG A 1 205 ? 7.042 9.196 3.314 1.00 15.45 205 ARG A CA 1
ATOM 1519 C C . ARG A 1 205 ? 5.668 9.680 2.871 1.00 16.64 205 ARG A C 1
ATOM 1520 O O . ARG A 1 205 ? 5.545 10.325 1.803 1.00 19.91 205 ARG A O 1
ATOM 1528 N N . GLY A 1 206 ? 4.634 9.385 3.640 1.00 16.58 206 GLY A N 1
ATOM 1529 C CA . GLY A 1 206 ? 3.289 9.814 3.301 1.00 18.57 206 GLY A CA 1
ATOM 1530 C C . GLY A 1 206 ? 2.541 8.913 2.350 1.00 17.23 206 GLY A C 1
ATOM 1531 O O . GLY A 1 206 ? 1.365 9.219 2.085 1.00 22.37 206 GLY A O 1
ATOM 1532 N N . THR A 1 207 ? 3.152 7.844 1.838 1.00 16.38 207 THR A N 1
ATOM 1533 C CA . THR A 1 207 ? 2.455 6.973 0.885 1.00 17.87 207 THR A CA 1
ATOM 1534 C C . THR A 1 207 ? 1.750 5.798 1.578 1.00 16.76 207 THR A C 1
ATOM 1535 O O . THR A 1 207 ? 1.017 5.072 0.882 1.00 18.75 207 THR A O 1
ATOM 1539 N N . PHE A 1 208 ? 1.970 5.636 2.872 1.00 14.06 208 PHE A N 1
ATOM 1540 C CA . PHE A 1 208 ? 1.263 4.656 3.708 1.00 11.54 208 PHE A CA 1
ATOM 1541 C C . PHE A 1 208 ? 0.171 5.383 4.460 1.00 9.81 208 PHE A C 1
ATOM 1542 O O . PHE A 1 208 ? 0.426 6.036 5.457 1.00 10.60 208 PHE A O 1
ATOM 1550 N N . THR A 1 209 ? -1.036 5.319 3.911 1.00 11.59 209 THR A N 1
ATOM 1551 C CA . THR A 1 209 ? -2.145 6.113 4.397 1.00 11.33 209 THR A CA 1
ATOM 1552 C C . THR A 1 209 ? -3.436 5.353 4.192 1.00 10.16 209 THR A C 1
ATOM 1553 O O . THR A 1 209 ? -3.547 4.518 3.282 1.00 12.06 209 THR A O 1
ATOM 1557 N N . CYS A 1 210 ? -4.431 5.626 5.016 1.00 10.06 210 CYS A N 1
ATOM 1558 C CA . CYS A 1 210 ? -5.673 4.887 4.965 1.00 10.68 210 CYS A CA 1
ATOM 1559 C C . CYS A 1 210 ? -6.725 5.754 5.645 1.00 11.18 210 CYS A C 1
ATOM 1560 O O . CYS A 1 210 ? -6.434 6.365 6.680 1.00 11.58 210 CYS A O 1
ATOM 1563 N N . ASN A 1 211 ? -7.902 5.878 5.069 1.00 12.33 211 ASN A N 1
ATOM 1564 C CA . ASN A 1 211 ? -8.982 6.734 5.567 1.00 11.95 211 ASN A CA 1
ATOM 1565 C C . ASN A 1 211 ? -10.000 5.938 6.375 1.00 11.01 211 ASN A C 1
ATOM 1566 O O . ASN A 1 211 ? -10.064 4.709 6.234 1.00 12.05 211 ASN A O 1
ATOM 1571 N N . GLY A 1 212 ? -10.814 6.618 7.164 1.00 11.19 212 GLY A N 1
ATOM 1572 C CA . GLY A 1 212 ? -11.960 6.012 7.787 1.00 11.79 212 GLY A CA 1
ATOM 1573 C C . GLY A 1 212 ? -11.716 5.283 9.092 1.00 12.10 212 GLY A C 1
ATOM 1574 O O . GLY A 1 212 ? -12.363 4.291 9.385 1.00 15.04 212 GLY A O 1
ATOM 1575 N N . GLY A 1 213 ? -10.781 5.766 9.915 1.00 10.99 213 GLY A N 1
ATOM 1576 C CA . GLY A 1 213 ? -10.547 5.208 11.219 1.00 10.80 213 GLY A CA 1
ATOM 1577 C C . GLY A 1 213 ? -10.268 3.718 11.216 1.00 10.45 213 GLY A C 1
ATOM 1578 O O . GLY A 1 213 ? -10.829 2.996 12.032 1.00 11.49 213 GLY A O 1
ATOM 1579 N N . PRO A 1 214 ? -9.369 3.222 10.358 1.00 10.23 214 PRO A N 1
ATOM 1580 C CA . PRO A 1 214 ? -9.091 1.787 10.371 1.00 11.07 214 PRO A CA 1
ATOM 1581 C C . PRO A 1 214 ? -8.484 1.342 11.698 1.00 8.57 214 PRO A C 1
ATOM 1582 O O . PRO A 1 214 ? -7.868 2.122 12.429 1.00 9.97 214 PRO A O 1
ATOM 1586 N N . ASN A 1 215 ? -8.613 0.053 11.944 1.00 8.65 215 ASN A N 1
ATOM 1587 C CA . ASN A 1 215 ? -7.837 -0.613 13.008 1.00 8.56 215 ASN A CA 1
ATOM 1588 C C . ASN A 1 215 ? -6.498 -1.063 12.423 1.00 8.34 215 ASN A C 1
ATOM 1589 O O . ASN A 1 215 ? -6.275 -0.954 11.208 1.00 8.45 215 ASN A O 1
ATOM 1594 N N . TYR A 1 216 ? -5.541 -1.512 13.237 1.00 8.19 216 TYR A N 1
ATOM 1595 C CA . TYR A 1 216 ? -4.249 -1.928 12.776 1.00 6.81 216 TYR A CA 1
ATOM 1596 C C . TYR A 1 216 ? -3.743 -3.179 13.489 1.00 7.66 216 TYR A C 1
ATOM 1597 O O . TYR A 1 216 ? -3.936 -3.306 14.706 1.00 9.66 216 TYR A O 1
ATOM 1606 N N . ALA A 1 217 ? -3.098 -4.029 12.700 1.00 8.51 217 ALA A N 1
ATOM 1607 C CA . ALA A 1 217 ? -2.374 -5.168 13.249 1.00 8.50 217 ALA A CA 1
ATOM 1608 C C . ALA A 1 217 ? -0.889 -4.868 13.180 1.00 8.07 217 ALA A C 1
ATOM 1609 O O . ALA A 1 217 ? -0.381 -4.533 12.084 1.00 9.72 217 ALA A O 1
ATOM 1611 N N . ILE A 1 218 ? -0.200 -4.921 14.301 1.00 7.73 218 ILE A N 1
ATOM 1612 C CA . ILE A 1 218 ? 1.237 -4.812 14.358 1.00 7.76 218 ILE A CA 1
ATOM 1613 C C . ILE A 1 218 ? 1.818 -6.199 14.613 1.00 8.16 218 ILE A C 1
ATOM 1614 O O . ILE A 1 218 ? 1.501 -6.791 15.636 1.00 9.40 218 ILE A O 1
ATOM 1619 N N . THR A 1 219 ? 2.593 -6.719 13.651 1.00 7.39 219 THR A N 1
ATOM 1620 C CA . THR A 1 219 ? 3.150 -8.053 13.760 1.00 7.39 219 THR A CA 1
ATOM 1621 C C . THR A 1 219 ? 4.679 -7.979 13.870 1.00 7.88 219 THR A C 1
ATOM 1622 O O . THR A 1 219 ? 5.318 -7.342 13.029 1.00 7.43 219 THR A O 1
ATOM 1626 N N . PHE A 1 220 ? 5.221 -8.609 14.900 1.00 6.80 220 PHE A N 1
ATOM 1627 C CA . PHE A 1 220 ? 6.678 -8.750 15.070 1.00 6.98 220 PHE A CA 1
ATOM 1628 C C . PHE A 1 220 ? 7.115 -10.009 14.347 1.00 6.87 220 PHE A C 1
ATOM 1629 O O . PHE A 1 220 ? 6.439 -11.041 14.447 1.00 7.66 220 PHE A O 1
ATOM 1637 N N . CYS A 1 221 ? 8.209 -9.953 13.625 1.00 7.32 221 CYS A N 1
ATOM 1638 C CA . CYS A 1 221 ? 8.701 -11.051 12.779 1.00 7.66 221 CYS A CA 1
ATOM 1639 C C . CYS A 1 221 ? 7.621 -11.542 11.812 1.00 7.89 221 CYS A C 1
ATOM 1640 O O . CYS A 1 221 ? 7.287 -12.732 11.754 1.00 9.30 221 CYS A O 1
ATOM 1643 N N . PRO A 1 222 ? 7.040 -10.650 11.005 1.00 7.81 222 PRO A N 1
ATOM 1644 C CA . PRO A 1 222 ? 5.996 -11.091 10.080 1.00 10.39 222 PRO A CA 1
ATOM 1645 C C . PRO A 1 222 ? 6.497 -12.090 9.056 1.00 12.42 222 PRO A C 1
ATOM 1646 O O . PRO A 1 222 ? 5.690 -12.912 8.586 1.00 18.50 222 PRO A O 1
#

Secondary structure (DSSP, 8-state):
-EEEEEE-SSS-BEEEEEEGGGPPPPS-SB--B-TT-EEEEE--SSEEEEEEEEEEEEE-TTS-EEEEES---SSSSS-TTPPPPSS--EEEEEE-STT-EEEEEEE-TT-BSS-EEEEEES-BS--PPEEE-S-GGGG--GGGEEEPTTS-EEEE--HHHHH--HHHH--TTS-STTTS---HHHHHHHHH-TTSB-STT-TTTT-SEEES--EEEEEE--

Organism: Prunus avium (NCBI:txid42229)

Solvent-accessible surface area: 9704 Å² total; per-residue (Å²): 17,41,0,22,0,71,0,62,0,119,90,61,0,30,0,0,0,18,5,23,129,146,134,110,56,13,102,18,6,4,22,105,5,41,45,98,34,82,80,116,10,99,11,67,85,87,8,62,4,65,0,0,0,1,24,54,21,75,84,64,122,96,47,108,14,69,10,53,4,3,22,3,60,31,20,103,53,76,0,85,21,64,26,15,96,47,8,0,0,5,0,46,6,69,3,47,64,82,38,34,84,1,76,1,13,0,0,1,41,37,0,1,8,2,17,0,7,0,50,18,78,60,34,91,58,115,27,72,61,0,13,0,72,35,90,0,19,82,82,8,35,82,70,0,46,76,118,21,136,123,44,56,39,45,0,0,33,8,7,40,54,95,86,52,58,42,83,44,25,12,61,97,108,51,71,59,84,166,62,0,69,92,29,100,27,7,92,38,6,72,110,21,1,60,56,1,16,8,21,24,55,8,136,53,128,30,53,2,19,0,52,44,43,3,59,0,22,0,27,0,22,75

Foldseek 3Di:
DKEKEFEQDQAKKKKAWAFPPPDDTFPFGIGIAGHGGMDIGDDDAFTWIKMWIFAQWDADPVQFIDTPFQGQPPSHRRNPRGGGQDPTWMWTWGGHPDFFKIFIATACQFWYQFWKKKAWADFDDPQDIHIQQFPLQVVADPQFFDADPVGGGRIGGQPCSRPVDCQQQVDPPNVDDVSRDDDPRLVSSCVNGVRGRSHDPRVCHPVNMGTGPTYIYMYTND

Radius of gyration: 16.74 Å; Cα contacts (8 Å, |Δi|>4): 599; chains: 1; bounding box: 44×41×44 Å